Protein AF-A0A2H0TR56-F1 (afdb_monomer_lite)

pLDDT: mean 72.79, std 14.89, range [31.25, 90.44]

Organism: NCBI:txid1974652

Sequence (234 aa):
MKNCLVNKQILNIFLLITLAAFLILPKISLSEEFKEITPEDVEKYLTLSEQDAKNLLQTLIQVFTTEWINLEASGYSTAEENAVPAILREVVRIDILNHLLIDAPVEITGKIIKSAIEIARLILAQDISSVLEKFEKESVQRAVEYGMNFLFQNEIRVAPGAIKFRYTSYQEAEKEAIFQYLIIYKLLDAKSGKVEIRFYSPNPIEPPESKQSIGGVKGIYHELQHDLPPFIVQ

Secondary structure (DSSP, 8-state):
-------HHHHHHHHHHHHHHHHHS----TT-------HHHHHHHHBPPHHHHHHHHHHHHHHHHHHHHHHHHHS---HHHHHHHHHHHHHHHH-SSS-B-TT--HHHHHHHHHHHHHHHHHHH-S--HHHHHHHHHS-HHHHHHH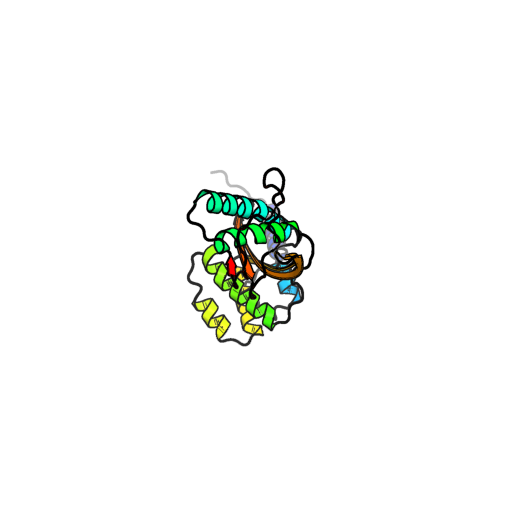HHHHHHHTTEEEEEEEEEEEEEBTTS-EEEEEEEEEEEEEE-SSS-EEEEEEEEE-S-BPPBP--PPGGGSS-------SPBPPEEE-

Foldseek 3Di:
DDDPPDDVVVVVVVVVVVVVVVVPPPPPPVDPPDDQCDLVNLCVQFADDLVRVLVVLVVLLVVLVVQLVCQVVVVPHDLLSNQVSLVSSVLSVVDSDDDFPSPDDLQVLLVLLLVLLVVVCVVVVDDCVVLNVVLVVDDSSVSNVSSSVVCNVQQKHKTKDKGWDWAQALVRDIDIFIKIKMWIWHDPDPPDIDIDMKIWRQAWARGHHADDDVPNSNTRHGPDHDTNGIDMDD

Radius of gyration: 25.11 Å; chains: 1; bounding box: 55×50×89 Å

Structure (mmCIF, N/CA/C/O backbone):
data_AF-A0A2H0TR56-F1
#
_entry.id   AF-A0A2H0TR56-F1
#
loop_
_atom_site.group_PDB
_atom_site.id
_atom_site.type_symbol
_atom_site.label_atom_id
_atom_site.label_alt_id
_atom_site.label_comp_id
_atom_site.label_asym_id
_atom_site.label_entity_id
_atom_site.label_seq_id
_atom_site.pdbx_PDB_ins_code
_atom_site.Cartn_x
_atom_site.Cartn_y
_atom_site.Cartn_z
_atom_site.occupancy
_atom_site.B_iso_or_equiv
_atom_site.auth_seq_id
_atom_site.auth_comp_id
_atom_site.auth_asym_id
_atom_site.auth_atom_id
_atom_site.pdbx_PDB_model_num
ATOM 1 N N . MET A 1 1 ? -11.679 28.913 63.255 1.00 41.75 1 MET A N 1
ATOM 2 C CA . MET A 1 1 ? -12.361 28.104 62.219 1.00 41.75 1 MET A CA 1
ATOM 3 C C . MET A 1 1 ? -13.608 28.859 61.777 1.00 41.75 1 MET A C 1
ATOM 5 O O . MET A 1 1 ? -14.499 29.046 62.593 1.00 41.75 1 MET A O 1
ATOM 9 N N . LYS A 1 2 ? -13.625 29.417 60.558 1.00 42.09 2 LYS A N 1
ATOM 10 C CA . LYS A 1 2 ? -14.778 30.165 60.027 1.00 42.09 2 LYS A CA 1
ATOM 11 C C . LYS A 1 2 ? -15.765 29.171 59.415 1.00 42.09 2 LYS A C 1
ATOM 13 O O . LYS A 1 2 ? -15.444 28.531 58.420 1.00 42.09 2 LYS A O 1
ATOM 18 N N . ASN A 1 3 ? -16.938 29.047 60.027 1.00 49.91 3 ASN A N 1
ATOM 19 C CA . ASN A 1 3 ? -18.032 28.224 59.525 1.00 49.91 3 ASN A CA 1
ATOM 20 C C . ASN A 1 3 ? -18.586 28.861 58.247 1.00 49.91 3 ASN A C 1
ATOM 22 O O . ASN A 1 3 ? -19.150 29.955 58.285 1.00 49.91 3 ASN A O 1
ATOM 26 N N . CYS A 1 4 ? -18.393 28.192 57.113 1.00 51.28 4 CYS A N 1
ATOM 27 C CA . CYS A 1 4 ? -18.983 28.602 55.850 1.00 51.28 4 CYS A CA 1
ATOM 28 C C . CYS A 1 4 ? -20.474 28.236 55.885 1.00 51.28 4 CYS A C 1
ATOM 30 O O . CYS A 1 4 ? -20.842 27.069 55.756 1.00 51.28 4 CYS A O 1
ATOM 32 N N . LEU A 1 5 ? -21.331 29.230 56.132 1.00 55.78 5 LEU A N 1
ATOM 33 C CA . LEU A 1 5 ? -22.779 29.123 55.961 1.00 55.78 5 LEU A CA 1
ATOM 34 C C . LEU A 1 5 ? -23.067 29.036 54.459 1.00 55.78 5 LEU A C 1
ATOM 36 O O . LEU A 1 5 ? -23.317 30.040 53.796 1.00 55.78 5 LEU A O 1
ATOM 40 N N . VAL A 1 6 ? -22.976 27.824 53.912 1.00 56.19 6 VAL A N 1
ATOM 41 C CA . VAL A 1 6 ? -23.355 27.550 52.526 1.00 56.19 6 VAL A CA 1
ATOM 42 C C . VAL A 1 6 ? -24.851 27.820 52.392 1.00 56.19 6 VAL A C 1
ATOM 44 O O . VAL A 1 6 ? -25.684 27.157 53.013 1.00 56.19 6 VAL A O 1
ATOM 47 N N . ASN A 1 7 ? -25.192 28.838 51.604 1.00 68.88 7 ASN A N 1
ATOM 48 C CA . ASN A 1 7 ? -26.570 29.205 51.318 1.00 68.88 7 ASN A CA 1
ATOM 49 C C . ASN A 1 7 ? -27.265 28.020 50.623 1.00 68.88 7 ASN A C 1
ATOM 51 O O . ASN A 1 7 ? -26.881 27.633 49.517 1.00 68.88 7 ASN A O 1
ATOM 55 N N . LYS A 1 8 ? -28.283 27.438 51.273 1.00 66.12 8 LYS A N 1
ATOM 56 C CA . LYS A 1 8 ? -29.014 26.251 50.788 1.00 66.12 8 LYS A CA 1
ATOM 57 C C . LYS A 1 8 ? -29.559 26.429 49.366 1.00 66.12 8 LYS A C 1
ATOM 59 O O . LYS A 1 8 ? -29.655 25.456 48.628 1.00 66.12 8 LYS A O 1
ATOM 64 N N . GLN A 1 9 ? -29.863 27.664 48.961 1.00 69.31 9 GLN A N 1
ATOM 65 C CA . GLN A 1 9 ? -30.307 27.964 47.598 1.00 69.31 9 GLN A CA 1
ATOM 66 C C . GLN A 1 9 ? -29.196 27.758 46.561 1.00 69.31 9 GLN A C 1
ATOM 68 O O . GLN A 1 9 ? -29.456 27.196 45.503 1.00 69.31 9 GLN A O 1
ATOM 73 N N . ILE A 1 10 ? -27.953 28.135 46.877 1.00 71.69 10 ILE A N 1
ATOM 74 C CA . ILE A 1 10 ? -26.802 27.955 45.979 1.00 71.69 10 ILE A CA 1
ATOM 75 C C . ILE A 1 10 ? -26.469 26.469 45.842 1.00 71.69 10 ILE A C 1
ATOM 77 O O . ILE A 1 10 ? -26.221 25.998 44.735 1.00 71.69 10 ILE A O 1
ATOM 81 N N . LEU A 1 11 ? -26.533 25.717 46.947 1.00 73.12 11 LEU A N 1
ATOM 82 C CA . LEU A 1 11 ? -26.335 24.268 46.920 1.00 73.12 11 LEU A CA 1
ATOM 83 C C . LEU A 1 11 ? -27.385 23.582 46.034 1.00 73.12 11 LEU A C 1
ATOM 85 O O . LEU A 1 11 ? -27.023 22.753 45.207 1.00 73.12 11 LEU A O 1
ATOM 89 N N . ASN A 1 12 ? -28.658 23.973 46.146 1.00 76.12 12 ASN A N 1
ATOM 90 C CA . ASN A 1 12 ? -29.735 23.412 45.328 1.00 76.12 12 ASN A CA 1
ATOM 91 C C . ASN A 1 12 ? -29.589 23.753 43.838 1.00 76.12 12 ASN A C 1
ATOM 93 O O . ASN A 1 12 ? -29.840 22.894 42.998 1.00 76.12 12 ASN A O 1
ATOM 97 N N . ILE A 1 13 ? -29.155 24.973 43.504 1.00 78.00 13 ILE A N 1
ATOM 98 C CA . ILE A 1 13 ? -28.885 25.367 42.112 1.00 78.00 13 ILE A CA 1
ATOM 99 C C . ILE A 1 13 ? -27.722 24.548 41.547 1.00 78.00 13 ILE A C 1
ATOM 101 O O . ILE A 1 13 ? -27.825 24.021 40.443 1.00 78.00 13 ILE A O 1
ATOM 105 N N . PHE A 1 14 ? -26.643 24.382 42.314 1.00 76.19 14 PHE A N 1
ATOM 106 C CA . PHE A 1 14 ? -25.496 23.584 41.885 1.00 76.19 14 PHE A CA 1
ATOM 107 C C . PHE A 1 14 ? -25.878 22.113 41.663 1.00 76.19 14 PHE A C 1
ATOM 109 O O . PHE A 1 14 ? -25.457 21.510 40.680 1.00 76.19 14 PHE A O 1
ATOM 116 N N . LEU A 1 15 ? -26.732 21.560 42.530 1.00 77.88 15 LEU A N 1
ATOM 117 C CA . LEU A 1 15 ? -27.229 20.187 42.430 1.00 77.88 15 LEU A CA 1
ATOM 118 C C . LEU A 1 15 ? -28.179 19.997 41.236 1.00 77.88 15 LEU A C 1
ATOM 120 O O . LEU A 1 15 ? -28.145 18.960 40.586 1.00 77.88 15 LEU A O 1
ATOM 124 N N . LEU A 1 16 ? -28.982 21.009 40.896 1.00 78.06 16 LEU A N 1
ATOM 125 C CA . LEU A 1 16 ? -29.819 21.015 39.691 1.00 78.06 16 LEU A CA 1
ATOM 126 C C . LEU A 1 16 ? -28.988 21.090 38.406 1.00 78.06 16 LEU A C 1
ATOM 128 O O . LEU A 1 16 ? -29.308 20.401 37.441 1.00 78.06 16 LEU A O 1
ATOM 132 N N . ILE A 1 17 ? -27.913 21.884 38.396 1.00 75.50 17 ILE A N 1
ATOM 133 C CA . ILE A 1 17 ? -27.002 21.990 37.247 1.00 75.50 17 ILE A CA 1
ATOM 134 C C . ILE A 1 17 ? -26.263 20.669 37.025 1.00 75.50 17 ILE A C 1
ATOM 136 O O . ILE A 1 17 ? -26.163 20.220 35.886 1.00 75.50 17 ILE A O 1
ATOM 140 N N . THR A 1 18 ? -25.790 20.009 38.086 1.00 68.75 18 THR A N 1
ATOM 141 C CA . THR A 1 18 ? -25.147 18.694 37.954 1.00 68.75 18 THR A CA 1
ATOM 142 C C . THR A 1 18 ? -26.138 17.606 37.550 1.00 68.75 18 THR A C 1
ATOM 144 O O . THR A 1 18 ? -25.786 16.772 36.720 1.00 68.75 18 THR A O 1
ATOM 147 N N . LEU A 1 19 ? -27.385 17.637 38.036 1.00 72.69 19 LEU A N 1
ATOM 148 C CA . LEU A 1 19 ? -28.428 16.700 37.600 1.00 72.69 19 LEU A CA 1
ATOM 149 C C . LEU A 1 19 ? -28.805 16.906 36.125 1.00 72.69 19 LEU A C 1
ATOM 151 O O . LEU A 1 19 ? -28.941 15.938 35.383 1.00 72.69 19 LEU A O 1
ATOM 155 N N . ALA A 1 20 ? -28.935 18.160 35.686 1.00 68.38 20 ALA A N 1
ATOM 156 C CA . ALA A 1 20 ? -29.204 18.493 34.291 1.00 68.38 20 ALA A CA 1
ATOM 157 C C . ALA A 1 20 ? -28.025 18.100 33.388 1.00 68.38 20 ALA A C 1
ATOM 159 O O . ALA A 1 20 ? -28.237 17.485 32.349 1.00 68.38 20 ALA A O 1
ATOM 160 N N . ALA A 1 21 ? -26.783 18.354 33.810 1.00 57.97 21 ALA A N 1
ATOM 161 C CA . ALA A 1 21 ? -25.592 17.905 33.091 1.00 57.97 21 ALA A CA 1
ATOM 162 C C . ALA A 1 21 ? -25.514 16.369 33.001 1.00 57.97 21 ALA A C 1
ATOM 164 O O . ALA A 1 21 ? -25.143 15.842 31.958 1.00 57.97 21 ALA A O 1
ATOM 165 N N . PHE A 1 22 ? -25.932 15.644 34.045 1.00 58.19 22 PHE A N 1
ATOM 166 C CA . PHE A 1 22 ? -25.990 14.177 34.052 1.00 58.19 22 PHE A CA 1
ATOM 167 C C . PHE A 1 22 ? -27.106 13.606 33.158 1.00 58.19 22 PHE A C 1
ATOM 169 O O . PHE A 1 22 ? -26.996 12.479 32.685 1.00 58.19 22 PHE A O 1
ATOM 176 N N . LEU A 1 23 ? -28.172 14.374 32.912 1.00 54.12 23 LEU A N 1
ATOM 177 C CA . LEU A 1 23 ? -29.271 13.995 32.015 1.00 54.12 23 LEU A CA 1
ATOM 178 C C . LEU A 1 23 ? -29.010 14.365 30.545 1.00 54.12 23 LEU A C 1
ATOM 180 O O . LEU A 1 23 ? -29.605 13.753 29.661 1.00 54.12 23 LEU A O 1
ATOM 184 N N . ILE A 1 24 ? -28.143 15.352 30.284 1.00 51.47 24 ILE A N 1
ATOM 185 C CA . ILE A 1 24 ? -27.758 15.788 28.928 1.00 51.47 24 ILE A CA 1
ATOM 186 C C . ILE A 1 24 ? -26.492 15.063 28.445 1.00 51.47 24 ILE A C 1
ATOM 188 O O . ILE A 1 24 ? -26.282 14.937 27.240 1.00 51.47 24 ILE A O 1
ATOM 192 N N . LEU A 1 25 ? -25.662 14.541 29.355 1.00 41.94 25 LEU A N 1
ATOM 193 C CA . LEU A 1 25 ? -24.611 13.602 28.981 1.00 41.94 25 LEU A CA 1
ATOM 194 C C . LEU A 1 25 ? -25.280 12.330 28.443 1.00 41.94 25 LEU A C 1
ATOM 196 O O . LEU A 1 25 ? -26.005 11.670 29.195 1.00 41.94 25 LEU A O 1
ATOM 200 N N . PRO A 1 26 ? -25.073 11.966 27.163 1.00 40.66 26 PRO A N 1
ATOM 201 C CA . PRO A 1 26 ? -25.552 10.690 26.671 1.00 40.66 26 PRO A CA 1
ATOM 202 C C . PRO A 1 26 ? -24.961 9.623 27.583 1.00 40.66 26 PRO A C 1
ATOM 204 O O . PRO A 1 26 ? -23.757 9.604 27.844 1.00 40.66 26 PRO A O 1
ATOM 207 N N . LYS A 1 27 ? -25.826 8.761 28.117 1.00 39.66 27 LYS A N 1
ATOM 208 C CA . LYS A 1 27 ? -25.403 7.531 28.770 1.00 39.66 27 LYS A CA 1
ATOM 209 C C . LYS A 1 27 ? -24.553 6.771 27.756 1.00 39.66 27 LYS A C 1
ATOM 211 O O . LYS A 1 27 ? -25.096 6.045 26.932 1.00 39.66 27 LYS A O 1
ATOM 216 N N . ILE A 1 28 ? -23.232 6.906 27.829 1.00 35.06 28 ILE A N 1
ATOM 217 C CA . ILE A 1 28 ? -22.304 5.947 27.234 1.00 35.06 28 ILE A CA 1
ATOM 218 C C . ILE A 1 28 ? -22.354 4.723 28.153 1.00 35.06 28 ILE A C 1
ATOM 220 O O . ILE A 1 28 ? -21.452 4.434 28.934 1.00 35.06 28 ILE A O 1
ATOM 224 N N . SER A 1 29 ? -23.510 4.065 28.145 1.00 31.34 29 SER A N 1
ATOM 225 C CA . SER A 1 29 ? -23.653 2.709 28.626 1.00 31.34 29 SER A CA 1
ATOM 226 C C . SER A 1 29 ? -22.989 1.846 27.564 1.00 31.34 29 SER A C 1
ATOM 228 O O . SER A 1 29 ? -23.593 1.551 26.537 1.00 31.34 29 SER A O 1
ATOM 230 N N . LEU A 1 30 ? -21.729 1.482 27.796 1.00 34.78 30 LEU A N 1
ATOM 231 C CA . LEU A 1 30 ? -20.983 0.457 27.057 1.00 34.78 30 LEU A CA 1
ATOM 232 C C . LEU A 1 30 ? -21.584 -0.937 27.329 1.00 34.78 30 LEU A C 1
ATOM 234 O O . LEU A 1 30 ? -20.938 -1.817 27.888 1.00 34.78 30 LEU A O 1
ATOM 238 N N . SER A 1 31 ? -22.867 -1.109 27.016 1.00 31.83 31 SER A N 1
ATOM 239 C CA . SER A 1 31 ? -23.572 -2.394 27.052 1.00 31.83 31 SER A CA 1
ATOM 240 C C . SER A 1 31 ? -24.824 -2.409 26.168 1.00 31.83 31 SER A C 1
ATOM 242 O O . SER A 1 31 ? -25.737 -3.191 26.417 1.00 31.83 31 SER A O 1
ATOM 244 N N . GLU A 1 32 ? -24.889 -1.579 25.119 1.00 31.25 32 GLU A N 1
ATOM 245 C CA . GLU A 1 32 ? -25.757 -1.950 23.999 1.00 31.25 32 GLU A CA 1
ATOM 246 C C . GLU A 1 32 ? -25.168 -3.230 23.396 1.00 31.25 32 GLU A C 1
ATOM 248 O O . GLU A 1 32 ? -24.110 -3.205 22.768 1.00 31.25 32 GLU A O 1
ATOM 253 N N . GLU A 1 33 ? -25.832 -4.362 23.657 1.00 34.28 33 GLU A N 1
ATOM 254 C CA . GLU A 1 33 ? -25.807 -5.513 22.758 1.00 34.28 33 GLU A CA 1
ATOM 255 C C . GLU A 1 33 ? -25.846 -4.966 21.338 1.00 34.28 33 GLU A C 1
ATOM 257 O O . GLU A 1 33 ? -26.768 -4.226 20.989 1.00 34.28 33 GLU A O 1
ATOM 262 N N . PHE A 1 34 ? -24.778 -5.248 20.590 1.00 37.41 34 PHE A N 1
ATOM 263 C CA . PHE A 1 34 ? -24.535 -4.721 19.259 1.00 37.41 34 PHE A CA 1
ATOM 264 C C . PHE A 1 34 ? -25.807 -4.863 18.423 1.00 37.41 34 PHE A C 1
ATOM 266 O O . PHE A 1 34 ? -26.161 -5.959 17.989 1.00 37.41 34 PHE A O 1
ATOM 273 N N . LYS A 1 35 ? -26.508 -3.742 18.221 1.00 36.59 35 LYS A N 1
ATOM 274 C CA . LYS A 1 35 ? -27.430 -3.607 17.097 1.00 36.59 35 LYS A CA 1
ATOM 275 C C . LYS A 1 35 ? -26.615 -3.934 15.855 1.00 36.59 35 LYS A C 1
ATOM 277 O O . LYS A 1 35 ? -25.470 -3.491 15.771 1.00 36.59 35 LYS A O 1
ATOM 282 N N . GLU A 1 36 ? -27.190 -4.742 14.966 1.00 42.97 36 GLU A N 1
ATOM 283 C CA . GLU A 1 36 ? -26.614 -5.092 13.665 1.00 42.97 36 GLU A CA 1
ATOM 284 C C . GLU A 1 36 ? -25.914 -3.862 13.082 1.00 42.97 36 GLU A C 1
ATOM 286 O O . GLU A 1 36 ? -26.563 -2.859 12.783 1.00 42.97 36 GLU A O 1
ATOM 291 N N . ILE A 1 37 ? -24.579 -3.907 13.028 1.00 44.97 37 ILE A N 1
ATOM 292 C CA . ILE A 1 37 ? -23.773 -2.817 12.486 1.00 44.97 37 ILE A CA 1
ATOM 293 C C . ILE A 1 37 ? -24.107 -2.779 11.004 1.00 44.97 37 ILE A C 1
ATOM 295 O O . ILE A 1 37 ? -23.800 -3.720 10.268 1.00 44.97 37 ILE A O 1
ATOM 299 N N . THR A 1 38 ? -24.785 -1.722 10.577 1.00 50.84 38 THR A N 1
ATOM 300 C CA . THR A 1 38 ? -25.158 -1.584 9.174 1.00 50.84 38 THR A CA 1
ATOM 301 C C . THR A 1 38 ? -23.916 -1.247 8.340 1.00 50.84 38 THR A C 1
ATOM 303 O O . THR A 1 38 ? -22.969 -0.639 8.854 1.00 50.84 38 THR A O 1
ATOM 306 N N . PRO A 1 39 ? -23.873 -1.613 7.048 1.00 48.97 39 PRO A N 1
ATOM 307 C CA . PRO A 1 39 ? -22.834 -1.137 6.134 1.00 48.97 39 PRO A CA 1
ATOM 308 C C . PRO A 1 39 ? -22.693 0.398 6.117 1.00 48.97 39 PRO A C 1
ATOM 310 O O . PRO A 1 39 ? -21.592 0.902 5.911 1.00 48.97 39 PRO A O 1
ATOM 313 N N . GLU A 1 40 ? -23.761 1.150 6.409 1.00 49.56 40 GLU A N 1
ATOM 314 C CA . GLU A 1 40 ? -23.695 2.613 6.521 1.00 49.56 40 GLU A CA 1
ATOM 315 C C . GLU A 1 40 ? -22.945 3.092 7.785 1.00 49.56 40 GLU A C 1
ATOM 317 O O . GLU A 1 40 ? -22.263 4.121 7.770 1.00 49.56 40 GLU A O 1
ATOM 322 N N . ASP A 1 41 ? -23.007 2.341 8.889 1.00 47.22 41 ASP A N 1
ATOM 323 C CA . ASP A 1 41 ? -22.249 2.652 10.110 1.00 47.22 41 ASP A CA 1
ATOM 324 C C . ASP A 1 41 ? -20.745 2.376 9.928 1.00 47.22 41 ASP A C 1
ATOM 326 O O . ASP A 1 41 ? -19.895 3.112 10.436 1.00 47.22 41 ASP A O 1
ATOM 330 N N . VAL A 1 42 ? -20.401 1.354 9.141 1.00 48.59 42 VAL A N 1
ATOM 331 C CA . VAL A 1 42 ? -19.020 1.037 8.740 1.00 48.59 42 VAL A CA 1
ATOM 332 C C . VAL A 1 42 ? -18.353 2.227 8.047 1.00 48.59 42 VAL A C 1
ATOM 334 O O . VAL A 1 42 ? -17.230 2.604 8.404 1.00 48.59 42 VAL A O 1
ATOM 337 N N . GLU A 1 43 ? -19.062 2.848 7.106 1.00 51.38 43 GLU A N 1
ATOM 338 C CA . GLU A 1 43 ? -18.568 3.981 6.325 1.00 51.38 43 GLU A CA 1
ATOM 339 C C . GLU A 1 43 ? -18.240 5.184 7.223 1.00 51.38 43 GLU A C 1
ATOM 341 O O . GLU A 1 43 ? -17.199 5.830 7.075 1.00 51.38 43 GLU A O 1
ATOM 346 N N . LYS A 1 44 ? -19.096 5.450 8.211 1.00 51.16 44 LYS A N 1
ATOM 347 C CA . LYS A 1 44 ? -19.015 6.637 9.065 1.00 51.16 44 LYS A CA 1
ATOM 348 C C . LYS A 1 44 ? -17.906 6.579 10.117 1.00 51.16 44 LYS A C 1
ATOM 350 O O . LYS A 1 44 ? -17.371 7.626 10.487 1.00 51.16 44 LYS A O 1
ATOM 355 N N . TYR A 1 45 ? -17.589 5.393 10.641 1.00 46.59 45 TYR A N 1
ATOM 356 C CA . TYR A 1 45 ? -16.711 5.262 11.812 1.00 46.59 45 TYR A CA 1
ATOM 357 C C . TYR A 1 45 ? -15.287 4.799 11.496 1.00 46.59 45 TYR A C 1
ATOM 359 O O . TYR A 1 45 ? -14.385 5.071 12.293 1.00 46.59 45 TYR A O 1
ATOM 367 N N . LEU A 1 46 ? -15.061 4.130 10.360 1.00 57.22 46 LEU A N 1
ATOM 368 C CA . LEU A 1 46 ? -13.774 3.489 10.064 1.00 57.22 46 LEU A CA 1
ATOM 369 C C . LEU A 1 46 ? -13.099 3.979 8.784 1.00 57.22 46 LEU A C 1
ATOM 371 O O . LEU A 1 46 ? -11.896 3.769 8.638 1.00 57.22 46 LEU A O 1
ATOM 375 N N . THR A 1 47 ? -13.809 4.694 7.915 1.00 65.94 47 THR A N 1
ATOM 376 C CA . THR A 1 47 ? -13.232 5.218 6.674 1.00 65.94 47 THR A CA 1
ATOM 377 C C . THR A 1 47 ? -12.349 6.424 6.972 1.00 65.94 47 THR A C 1
ATOM 379 O O . THR A 1 47 ? -12.801 7.451 7.488 1.00 65.94 47 THR A O 1
ATOM 382 N N . LEU A 1 48 ? -11.058 6.316 6.656 1.00 70.00 48 LEU A N 1
ATOM 383 C CA . LEU A 1 48 ? -10.214 7.503 6.547 1.00 70.00 48 LEU A CA 1
ATOM 384 C C . LEU A 1 48 ? -10.777 8.380 5.417 1.00 70.00 48 LEU A C 1
ATOM 386 O O . LEU A 1 48 ? -11.098 7.858 4.352 1.00 70.00 48 LEU A O 1
ATOM 390 N N . SER A 1 49 ? -10.909 9.693 5.639 1.00 74.06 49 SER A N 1
ATOM 391 C CA . SER A 1 49 ? -11.503 10.566 4.622 1.00 74.06 49 SER A CA 1
ATOM 392 C C . SER A 1 49 ? -10.724 10.482 3.307 1.00 74.06 49 SER A C 1
ATOM 394 O O . SER A 1 49 ? -9.501 10.318 3.312 1.00 74.06 49 SER A O 1
ATOM 396 N N . GLU A 1 50 ? -11.413 10.620 2.173 1.00 73.06 50 GLU A N 1
ATOM 397 C CA . GLU A 1 50 ? -10.766 10.554 0.858 1.00 73.06 50 GLU A CA 1
ATOM 398 C C . GLU A 1 50 ? -9.624 11.555 0.720 1.00 73.06 50 GLU A C 1
ATOM 400 O O . GLU A 1 50 ? -8.546 11.227 0.222 1.00 73.06 50 GLU A O 1
ATOM 405 N N . GLN A 1 51 ? -9.834 12.763 1.238 1.00 76.44 51 GLN A N 1
ATOM 406 C CA . GLN A 1 51 ? -8.819 13.801 1.237 1.00 76.44 51 GLN A CA 1
ATOM 407 C C . GLN A 1 51 ? -7.596 13.407 2.076 1.00 76.44 51 GLN A C 1
ATOM 409 O O . GLN A 1 51 ? -6.469 13.646 1.643 1.00 76.44 51 GLN A O 1
ATOM 414 N N . ASP A 1 52 ? -7.793 12.795 3.244 1.00 80.12 52 ASP A N 1
ATOM 415 C CA . ASP A 1 52 ? -6.687 12.346 4.095 1.00 80.12 52 ASP A CA 1
ATOM 416 C C . ASP A 1 52 ? -5.935 11.172 3.459 1.00 80.12 52 ASP A C 1
ATOM 418 O O . ASP A 1 52 ? -4.704 11.180 3.434 1.00 80.12 52 ASP A O 1
ATOM 422 N N . ALA A 1 53 ? -6.651 10.203 2.881 1.00 78.88 53 ALA A N 1
ATOM 423 C CA . ALA A 1 53 ? -6.055 9.089 2.146 1.00 78.88 53 ALA A CA 1
ATOM 424 C C . ALA A 1 53 ? -5.192 9.596 0.981 1.00 78.88 53 ALA A C 1
ATOM 426 O O . ALA A 1 53 ? -4.034 9.208 0.839 1.00 78.88 53 ALA A O 1
ATOM 427 N N . LYS A 1 54 ? -5.719 10.540 0.199 1.00 79.31 54 LYS A N 1
ATOM 428 C CA . LYS A 1 54 ? -5.008 11.202 -0.898 1.00 79.31 54 LYS A CA 1
ATOM 429 C C . LYS A 1 54 ? -3.781 11.977 -0.425 1.00 79.31 54 LYS A C 1
ATOM 431 O O . LYS A 1 54 ? -2.723 11.866 -1.040 1.00 79.31 54 LYS A O 1
ATOM 436 N N . ASN A 1 55 ? -3.895 12.728 0.670 1.00 82.44 55 ASN A N 1
ATOM 437 C CA . ASN A 1 55 ? -2.763 13.445 1.256 1.00 82.44 55 ASN A CA 1
ATOM 438 C C . ASN A 1 55 ? -1.658 12.469 1.692 1.00 82.44 55 ASN A C 1
ATOM 440 O O . ASN A 1 55 ? -0.486 12.717 1.416 1.00 82.44 55 ASN A O 1
ATOM 444 N N . LEU A 1 56 ? -2.020 11.344 2.321 1.00 85.19 56 LEU A N 1
ATOM 445 C CA . LEU A 1 56 ? -1.067 10.298 2.698 1.00 85.19 56 LEU A CA 1
ATOM 446 C C . LEU A 1 56 ? -0.402 9.667 1.473 1.00 85.19 56 LEU A C 1
ATOM 448 O O . LEU A 1 56 ? 0.823 9.581 1.439 1.00 85.19 56 LEU A O 1
ATOM 452 N N . LEU A 1 57 ? -1.168 9.296 0.444 1.00 84.00 57 LEU A N 1
ATOM 453 C CA . LEU A 1 57 ? -0.605 8.755 -0.795 1.00 84.00 57 LEU A CA 1
ATOM 454 C C . LEU A 1 57 ? 0.385 9.736 -1.431 1.00 84.00 57 LEU A C 1
ATOM 456 O O . LEU A 1 57 ? 1.480 9.332 -1.804 1.00 84.00 57 LEU A O 1
ATOM 460 N N . GLN A 1 58 ? 0.082 11.036 -1.462 1.00 83.62 58 GLN A N 1
ATOM 461 C CA . GLN A 1 58 ? 1.008 12.045 -1.991 1.00 83.62 58 GLN A CA 1
ATOM 462 C C . GLN A 1 58 ? 2.363 12.064 -1.268 1.00 83.62 58 GLN A C 1
ATOM 464 O O . GLN A 1 58 ? 3.390 12.281 -1.915 1.00 83.62 58 GLN A O 1
ATOM 469 N N . THR A 1 59 ? 2.400 11.793 0.042 1.00 86.06 59 THR A N 1
ATOM 470 C CA . THR A 1 59 ? 3.677 11.694 0.776 1.00 86.06 59 THR A CA 1
ATOM 471 C C . THR A 1 59 ? 4.560 10.547 0.283 1.00 86.06 59 THR A C 1
ATOM 473 O O . THR A 1 59 ? 5.789 10.659 0.313 1.00 86.06 59 THR A O 1
ATOM 476 N N . LEU A 1 60 ? 3.963 9.481 -0.262 1.00 88.19 60 LEU A N 1
ATOM 477 C CA . LEU A 1 60 ? 4.701 8.319 -0.751 1.00 88.19 60 LEU A CA 1
ATOM 478 C C . LEU A 1 60 ? 5.523 8.613 -2.002 1.00 88.19 60 LEU A C 1
ATOM 480 O O . LEU A 1 60 ? 6.503 7.920 -2.254 1.00 88.19 60 LEU A O 1
ATOM 484 N N . ILE A 1 61 ? 5.194 9.667 -2.758 1.00 86.06 61 ILE A N 1
ATOM 485 C CA . ILE A 1 61 ? 6.005 10.087 -3.909 1.00 86.06 61 ILE A CA 1
ATOM 486 C C . ILE A 1 61 ? 7.451 10.324 -3.464 1.00 86.06 61 ILE A C 1
ATOM 488 O O . ILE A 1 61 ? 8.386 9.894 -4.143 1.00 86.06 61 ILE A O 1
ATOM 492 N N . GLN A 1 62 ? 7.642 10.989 -2.321 1.00 86.00 62 GLN A N 1
ATOM 493 C CA . GLN A 1 62 ? 8.972 11.238 -1.779 1.00 86.00 62 GLN A CA 1
ATOM 494 C C . GLN A 1 62 ? 9.603 9.953 -1.237 1.00 86.00 62 GLN A C 1
ATOM 496 O O . GLN A 1 62 ? 10.768 9.708 -1.532 1.00 86.00 62 GLN A O 1
ATOM 501 N N . VAL A 1 63 ? 8.839 9.121 -0.521 1.00 90.12 63 VAL A N 1
ATOM 502 C CA . VAL A 1 63 ? 9.316 7.832 0.017 1.00 90.12 63 VAL A CA 1
ATOM 503 C C . VAL A 1 63 ? 9.860 6.943 -1.102 1.00 90.12 63 VAL A C 1
ATOM 505 O O . VAL A 1 63 ? 11.023 6.552 -1.060 1.00 90.12 63 VAL A O 1
ATOM 508 N N . PHE A 1 64 ? 9.072 6.710 -2.153 1.00 90.38 64 PHE A N 1
ATOM 509 C CA . PHE A 1 64 ? 9.493 5.898 -3.294 1.00 90.38 64 PHE A CA 1
ATOM 510 C C . PHE A 1 64 ? 10.635 6.536 -4.086 1.00 90.38 64 PHE A C 1
ATOM 512 O O . PHE A 1 64 ? 11.489 5.827 -4.606 1.00 90.38 64 PHE A O 1
ATOM 519 N N . THR A 1 65 ? 10.696 7.870 -4.155 1.00 86.81 65 THR A N 1
ATOM 520 C CA . THR A 1 65 ? 11.843 8.556 -4.771 1.00 86.81 65 THR A CA 1
ATOM 521 C C . THR A 1 65 ? 13.126 8.295 -3.989 1.00 86.81 65 THR A C 1
ATOM 523 O O . THR A 1 65 ? 14.149 7.991 -4.594 1.00 86.81 65 THR A O 1
ATOM 526 N N . THR A 1 66 ? 13.086 8.420 -2.662 1.00 88.44 66 THR A N 1
ATOM 527 C CA . THR A 1 66 ? 14.247 8.177 -1.803 1.00 88.44 66 THR A CA 1
ATOM 528 C C . THR A 1 66 ? 14.679 6.718 -1.860 1.00 88.44 66 THR A C 1
ATOM 530 O O . THR A 1 66 ? 15.869 6.462 -2.010 1.00 88.44 66 THR A O 1
ATOM 533 N N . GLU A 1 67 ? 13.734 5.780 -1.806 1.00 89.12 67 GLU A N 1
ATOM 534 C CA . GLU A 1 67 ? 14.044 4.352 -1.880 1.00 89.12 67 GLU A CA 1
ATOM 535 C C . GLU A 1 67 ? 14.680 3.978 -3.218 1.00 89.12 67 GLU A C 1
ATOM 537 O O . GLU A 1 67 ? 15.738 3.357 -3.241 1.00 89.12 67 GLU A O 1
ATOM 542 N N . TRP A 1 68 ? 14.110 4.447 -4.331 1.00 87.25 68 TRP A N 1
ATOM 543 C CA . TRP A 1 68 ? 14.688 4.232 -5.656 1.00 87.25 68 TRP A CA 1
ATOM 544 C C . TRP A 1 68 ? 16.119 4.787 -5.761 1.00 87.25 68 TRP A C 1
ATOM 546 O O . TRP A 1 68 ? 17.014 4.085 -6.218 1.00 87.25 68 TRP A O 1
ATOM 556 N N . ILE A 1 69 ? 16.371 6.010 -5.272 1.00 85.19 69 ILE A N 1
ATOM 557 C CA . ILE A 1 69 ? 17.725 6.596 -5.257 1.00 85.19 69 ILE A CA 1
ATOM 558 C C . ILE A 1 69 ? 18.686 5.755 -4.407 1.00 85.19 69 ILE A C 1
ATOM 560 O O . ILE A 1 69 ? 19.837 5.563 -4.798 1.00 85.19 69 ILE A O 1
ATOM 564 N N . ASN A 1 70 ? 18.240 5.271 -3.247 1.00 87.06 70 ASN A N 1
ATOM 565 C CA . ASN A 1 70 ? 19.070 4.465 -2.355 1.00 87.06 70 ASN A CA 1
ATOM 566 C C . ASN A 1 70 ? 19.428 3.117 -2.985 1.00 87.06 70 ASN A C 1
ATOM 568 O O . ASN A 1 70 ? 20.588 2.707 -2.919 1.00 87.06 70 ASN A O 1
ATOM 572 N N . LEU A 1 71 ? 18.455 2.444 -3.602 1.00 87.69 71 LEU A N 1
ATOM 573 C CA . LEU A 1 71 ? 18.675 1.169 -4.274 1.00 87.69 71 LEU A CA 1
ATOM 574 C C . LEU A 1 71 ? 19.606 1.339 -5.476 1.00 87.69 71 LEU A C 1
ATOM 576 O O . LEU A 1 71 ? 20.568 0.577 -5.581 1.00 87.69 71 LEU A O 1
ATOM 580 N N . GLU A 1 72 ? 19.407 2.366 -6.301 1.00 81.69 72 GLU A N 1
ATOM 581 C CA . GLU A 1 72 ? 20.288 2.684 -7.432 1.00 81.69 72 GLU A CA 1
ATOM 582 C C . GLU A 1 72 ? 21.726 2.967 -6.955 1.00 81.69 72 GLU A C 1
ATOM 584 O O . GLU A 1 72 ? 22.699 2.442 -7.495 1.00 81.69 72 GLU A O 1
ATOM 589 N N . ALA A 1 73 ? 21.875 3.747 -5.878 1.00 83.31 73 ALA A N 1
ATOM 590 C CA . ALA A 1 73 ? 23.178 4.086 -5.308 1.00 83.31 73 ALA A CA 1
ATOM 591 C C . ALA A 1 73 ? 23.865 2.907 -4.595 1.00 83.31 73 ALA A C 1
ATOM 593 O O . ALA A 1 73 ? 25.084 2.934 -4.411 1.00 83.31 73 ALA A O 1
ATOM 594 N N . SER A 1 74 ? 23.111 1.885 -4.175 1.00 82.62 74 SER A N 1
ATOM 595 C CA . SER A 1 74 ? 23.653 0.742 -3.432 1.00 82.62 74 SER A CA 1
ATOM 596 C C . SER A 1 74 ? 24.534 -0.171 -4.289 1.00 82.62 74 SER A C 1
ATOM 598 O O . SER A 1 74 ? 25.431 -0.816 -3.753 1.00 82.62 74 SER A O 1
ATOM 600 N N . GLY A 1 75 ? 24.286 -0.240 -5.602 1.00 74.12 75 GLY A N 1
ATOM 601 C CA . GLY A 1 75 ? 24.999 -1.121 -6.533 1.00 74.12 75 GLY A CA 1
ATOM 602 C C . GLY A 1 75 ? 24.756 -2.628 -6.343 1.00 74.12 75 GLY A C 1
ATOM 603 O O . GLY A 1 75 ? 25.358 -3.420 -7.064 1.00 74.12 75 GLY A O 1
ATOM 604 N N . TYR A 1 76 ? 23.899 -3.033 -5.396 1.00 80.19 76 TYR A N 1
ATOM 605 C CA . TYR A 1 76 ? 23.562 -4.440 -5.116 1.00 80.19 76 TYR A CA 1
ATOM 606 C C . TYR A 1 76 ? 22.089 -4.780 -5.376 1.00 80.19 76 TYR A C 1
ATOM 608 O O . TYR A 1 76 ? 21.700 -5.936 -5.226 1.00 80.19 76 TYR A O 1
ATOM 616 N N . SER A 1 77 ? 21.277 -3.788 -5.736 1.00 85.12 77 SER A N 1
ATOM 617 C CA . SER A 1 77 ? 19.859 -3.959 -6.034 1.00 85.12 77 SER A CA 1
ATOM 618 C C . SER A 1 77 ? 19.653 -4.653 -7.379 1.00 85.12 77 SER A C 1
ATOM 620 O O . SER A 1 77 ? 20.356 -4.409 -8.364 1.00 85.12 77 SER A O 1
ATOM 622 N N . THR A 1 78 ? 18.667 -5.537 -7.430 1.00 87.38 78 THR A N 1
ATOM 623 C CA . THR A 1 78 ? 18.223 -6.164 -8.675 1.00 87.38 78 THR A CA 1
ATOM 624 C C . THR A 1 78 ? 17.383 -5.194 -9.510 1.00 87.38 78 THR A C 1
ATOM 626 O O . THR A 1 78 ? 16.817 -4.221 -9.009 1.00 87.38 78 THR A O 1
ATOM 629 N N . ALA A 1 79 ? 17.249 -5.480 -10.808 1.00 85.06 79 ALA A N 1
ATOM 630 C CA . ALA A 1 79 ? 16.366 -4.709 -11.684 1.00 85.06 79 ALA A CA 1
ATOM 631 C C . ALA A 1 79 ? 14.901 -4.731 -11.203 1.00 85.06 79 ALA A C 1
ATOM 633 O O . ALA A 1 79 ? 14.193 -3.739 -11.358 1.00 85.06 79 ALA A O 1
ATOM 634 N N . GLU A 1 80 ? 14.460 -5.838 -10.596 1.00 87.56 80 GLU A N 1
ATOM 635 C CA . GLU A 1 80 ? 13.120 -5.974 -10.014 1.00 87.56 80 GLU A CA 1
ATOM 636 C C . GLU A 1 80 ? 12.956 -5.081 -8.778 1.00 87.56 80 GLU A C 1
ATOM 638 O O . GLU A 1 80 ? 11.997 -4.311 -8.704 1.00 87.56 80 GLU A O 1
ATOM 643 N N . GLU A 1 81 ? 13.919 -5.113 -7.851 1.00 87.69 81 GLU A N 1
ATOM 644 C CA . GLU A 1 81 ? 13.911 -4.270 -6.647 1.00 87.69 81 GLU A CA 1
ATOM 645 C C . GLU A 1 81 ? 13.918 -2.776 -6.989 1.00 87.69 81 GLU A C 1
ATOM 647 O O . GLU A 1 81 ? 13.208 -2.011 -6.343 1.00 87.69 81 GLU A O 1
ATOM 652 N N . ASN A 1 82 ? 14.644 -2.356 -8.032 1.00 86.69 82 ASN A N 1
ATOM 653 C CA . ASN A 1 82 ? 14.631 -0.965 -8.503 1.00 86.69 82 ASN A CA 1
ATOM 654 C C . ASN A 1 82 ? 13.328 -0.582 -9.220 1.00 86.69 82 ASN A C 1
ATOM 656 O O . ASN A 1 82 ? 12.858 0.553 -9.095 1.00 86.69 82 ASN A O 1
ATOM 660 N N . ALA A 1 83 ? 12.733 -1.508 -9.978 1.00 87.75 83 ALA A N 1
ATOM 661 C CA . ALA A 1 83 ? 11.524 -1.239 -10.750 1.00 87.75 83 ALA A CA 1
ATOM 662 C C . ALA A 1 83 ? 10.307 -0.985 -9.852 1.00 87.75 83 ALA A C 1
ATOM 664 O O . ALA A 1 83 ? 9.502 -0.106 -10.159 1.00 87.75 83 ALA A O 1
ATOM 665 N N . VAL A 1 84 ? 10.186 -1.697 -8.728 1.00 90.31 84 VAL A N 1
ATOM 666 C CA . VAL A 1 84 ? 9.047 -1.574 -7.802 1.00 90.31 84 VAL A CA 1
ATOM 667 C C . VAL A 1 84 ? 8.816 -0.127 -7.318 1.00 90.31 84 VAL A C 1
ATOM 669 O O . VAL A 1 84 ? 7.741 0.415 -7.597 1.00 90.31 84 VAL A O 1
ATOM 672 N N . PRO A 1 85 ? 9.767 0.555 -6.644 1.00 90.31 85 PRO A N 1
ATOM 673 C CA . PRO A 1 85 ? 9.563 1.930 -6.193 1.00 90.31 85 PRO A CA 1
ATOM 674 C C . PRO A 1 85 ? 9.462 2.915 -7.363 1.00 90.31 85 PRO A C 1
ATOM 676 O O . PRO A 1 85 ? 8.701 3.879 -7.277 1.00 90.31 85 PRO A O 1
ATOM 679 N N . ALA A 1 86 ? 10.156 2.675 -8.481 1.00 87.69 86 ALA A N 1
ATOM 680 C CA . ALA A 1 86 ? 10.066 3.534 -9.662 1.00 87.69 86 ALA A CA 1
ATOM 681 C C . ALA A 1 86 ? 8.653 3.526 -10.277 1.00 87.69 86 ALA A C 1
ATOM 683 O O . ALA A 1 86 ? 8.110 4.590 -10.589 1.00 87.69 86 ALA A O 1
ATOM 684 N N . ILE A 1 87 ? 8.042 2.341 -10.395 1.00 88.50 87 ILE A N 1
ATOM 68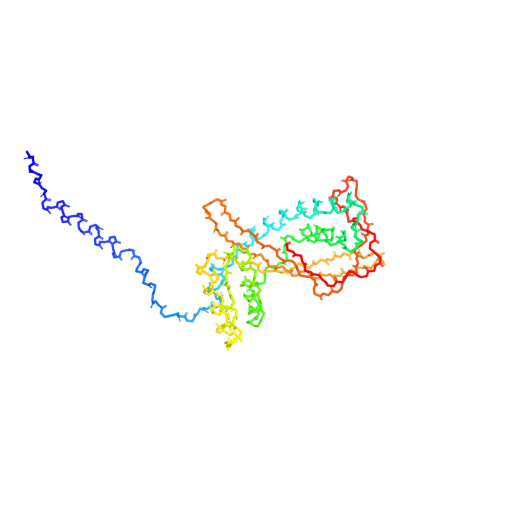5 C CA . ILE A 1 87 ? 6.674 2.155 -10.889 1.00 88.50 87 ILE A CA 1
ATOM 686 C C . ILE A 1 87 ? 5.673 2.722 -9.881 1.00 88.50 87 ILE A C 1
ATOM 688 O O . ILE A 1 87 ? 4.851 3.556 -10.257 1.00 88.50 87 ILE A O 1
ATOM 692 N N . LEU A 1 88 ? 5.762 2.351 -8.596 1.00 88.50 88 LEU A N 1
ATOM 693 C CA . LEU A 1 88 ? 4.829 2.832 -7.566 1.00 88.50 88 LEU A CA 1
ATOM 694 C C . LEU A 1 88 ? 4.854 4.360 -7.410 1.00 88.50 88 LEU A C 1
ATOM 696 O O . LEU A 1 88 ? 3.812 4.979 -7.183 1.00 88.50 88 LEU A O 1
ATOM 700 N N . ARG A 1 89 ? 6.015 4.996 -7.602 1.00 87.00 89 ARG A N 1
ATOM 701 C CA . ARG A 1 89 ? 6.123 6.458 -7.640 1.00 87.00 89 ARG A CA 1
ATOM 702 C C . ARG A 1 89 ? 5.262 7.068 -8.746 1.00 87.00 89 ARG A C 1
ATOM 704 O O . ARG A 1 89 ? 4.608 8.078 -8.496 1.00 87.00 89 ARG A O 1
ATOM 711 N N . GLU A 1 90 ? 5.260 6.496 -9.949 1.00 82.19 90 GLU A N 1
ATOM 712 C CA . GLU A 1 90 ? 4.413 6.993 -11.041 1.00 82.19 90 GLU A CA 1
ATOM 713 C C . GLU A 1 90 ? 2.945 6.637 -10.854 1.00 82.19 90 GLU A C 1
ATOM 715 O O . GLU A 1 90 ? 2.085 7.471 -11.113 1.00 82.19 90 GLU A O 1
ATOM 720 N N . VAL A 1 91 ? 2.647 5.453 -10.326 1.00 81.25 91 VAL A N 1
ATOM 721 C CA . VAL A 1 91 ? 1.286 5.033 -9.961 1.00 81.25 91 VAL A CA 1
ATOM 722 C C . VAL A 1 91 ? 0.629 6.078 -9.054 1.00 81.25 91 VAL A C 1
ATOM 724 O O . VAL A 1 91 ? -0.451 6.575 -9.364 1.00 81.25 91 VAL A O 1
ATOM 727 N N . VAL A 1 92 ? 1.321 6.495 -7.991 1.00 80.19 92 VAL A N 1
ATOM 728 C CA . VAL A 1 92 ? 0.833 7.523 -7.058 1.00 80.19 92 VAL A CA 1
ATOM 729 C C . VAL A 1 92 ? 0.783 8.924 -7.690 1.00 80.19 92 VAL A C 1
ATOM 731 O O . VAL A 1 92 ? -0.058 9.741 -7.317 1.00 80.19 92 VAL A O 1
ATOM 734 N N . ARG A 1 93 ? 1.661 9.235 -8.654 1.00 76.81 93 ARG A N 1
ATOM 735 C CA . ARG A 1 93 ? 1.629 10.517 -9.389 1.00 76.81 93 ARG A CA 1
ATOM 736 C C . ARG A 1 93 ? 0.457 10.611 -10.358 1.00 76.81 93 ARG A C 1
ATOM 738 O O . ARG A 1 93 ? -0.101 11.697 -10.514 1.00 76.81 93 ARG A O 1
ATOM 745 N N . ILE A 1 94 ? 0.135 9.509 -11.030 1.00 69.75 94 ILE A N 1
ATOM 746 C CA . ILE A 1 94 ? -0.949 9.435 -12.010 1.00 69.75 94 ILE A CA 1
ATOM 747 C C . ILE A 1 94 ? -2.302 9.361 -11.300 1.00 69.75 94 ILE A C 1
ATOM 749 O O . ILE A 1 94 ? -3.258 9.968 -11.787 1.00 69.75 94 ILE A O 1
ATOM 753 N N . ASP A 1 95 ? -2.389 8.684 -10.149 1.00 60.78 95 ASP A N 1
ATOM 754 C CA . ASP A 1 95 ? -3.669 8.436 -9.491 1.00 60.78 95 ASP A CA 1
ATOM 755 C C . ASP A 1 95 ? -3.895 9.212 -8.198 1.00 60.78 95 ASP A C 1
ATOM 757 O O . ASP A 1 95 ? -3.613 8.787 -7.079 1.00 60.78 95 ASP A O 1
ATOM 761 N N . ILE A 1 96 ? -4.506 10.370 -8.390 1.00 52.31 96 ILE A N 1
ATOM 762 C CA . ILE A 1 96 ? -5.055 11.185 -7.319 1.00 52.31 96 ILE A CA 1
ATOM 763 C C . ILE A 1 96 ? -6.605 11.197 -7.366 1.00 52.31 96 ILE A C 1
ATOM 765 O O . ILE A 1 96 ? -7.229 11.963 -6.619 1.00 52.31 96 ILE A O 1
ATOM 769 N N . LEU A 1 97 ? -7.256 10.400 -8.232 1.00 47.94 97 LEU A N 1
ATOM 770 C CA . LEU A 1 97 ? -8.670 10.641 -8.564 1.00 47.94 97 LEU A CA 1
ATOM 771 C C . LEU A 1 97 ? -9.580 9.433 -8.852 1.00 47.94 97 LEU A C 1
ATOM 773 O O . LEU A 1 97 ? -10.768 9.685 -9.039 1.00 47.94 97 LEU A O 1
ATOM 777 N N . ASN A 1 98 ? -9.135 8.170 -8.856 1.00 48.19 98 ASN A N 1
ATOM 778 C CA . ASN A 1 98 ? -10.051 7.068 -9.197 1.00 48.19 98 ASN A CA 1
ATOM 779 C C . ASN A 1 98 ? -10.287 6.058 -8.061 1.00 48.19 98 ASN A C 1
ATOM 781 O O . ASN A 1 98 ? -9.683 4.998 -8.003 1.00 48.19 98 ASN A O 1
ATOM 785 N N . HIS A 1 99 ? -11.301 6.383 -7.254 1.00 50.78 99 HIS A N 1
ATOM 786 C CA . HIS A 1 99 ? -12.132 5.484 -6.442 1.00 50.78 99 HIS A CA 1
ATOM 787 C C . HIS A 1 99 ? -11.487 4.760 -5.244 1.00 50.78 99 HIS A C 1
ATOM 789 O O . HIS A 1 99 ? -10.848 3.713 -5.351 1.00 50.78 99 HIS A O 1
ATOM 795 N N . LEU A 1 100 ? -11.832 5.254 -4.050 1.00 54.34 100 LEU A N 1
ATOM 796 C CA . LEU A 1 100 ? -11.890 4.444 -2.835 1.00 54.34 100 LEU A CA 1
ATOM 797 C C . LEU A 1 100 ? -13.018 3.411 -2.963 1.00 54.34 100 LEU A C 1
ATOM 799 O O . LEU A 1 100 ? -14.092 3.718 -3.480 1.00 54.34 100 LEU A O 1
ATOM 803 N N . LEU A 1 101 ? -12.770 2.183 -2.507 1.00 54.09 101 LEU A N 1
ATOM 804 C CA . LEU A 1 101 ? -13.694 1.047 -2.631 1.00 54.09 101 LEU A CA 1
ATOM 805 C C . LEU A 1 101 ? -14.847 1.138 -1.615 1.00 54.09 101 LEU A C 1
ATOM 807 O O . LEU A 1 101 ? -14.954 0.292 -0.730 1.00 54.09 101 LEU A O 1
ATOM 811 N N . ILE A 1 102 ? -15.684 2.170 -1.714 1.00 47.22 102 ILE A N 1
ATOM 812 C CA . ILE A 1 102 ? -16.747 2.427 -0.729 1.00 47.22 102 ILE A CA 1
ATOM 813 C C . ILE A 1 102 ? -17.918 1.422 -0.873 1.00 47.22 102 ILE A C 1
ATOM 815 O O . ILE A 1 102 ? -18.551 1.096 0.122 1.00 47.22 102 ILE A O 1
ATOM 819 N N . ASP A 1 103 ? -18.093 0.780 -2.039 1.00 48.28 103 ASP A N 1
ATOM 820 C CA . ASP A 1 103 ? -19.218 -0.140 -2.319 1.00 48.28 103 ASP A CA 1
ATOM 821 C C . ASP A 1 103 ? -18.786 -1.592 -2.619 1.00 48.28 103 ASP A C 1
ATOM 823 O O . ASP A 1 103 ? -19.191 -2.206 -3.613 1.00 48.28 103 ASP A O 1
ATOM 827 N N . ALA A 1 104 ? -17.905 -2.163 -1.794 1.00 52.38 104 ALA A N 1
ATOM 828 C CA . ALA A 1 104 ? -17.434 -3.535 -1.990 1.00 52.38 104 ALA A CA 1
ATOM 829 C C . ALA A 1 104 ? -18.451 -4.586 -1.472 1.00 52.38 104 ALA A C 1
ATOM 831 O O . ALA A 1 104 ? -18.949 -4.455 -0.351 1.00 52.38 104 ALA A O 1
ATOM 832 N N . PRO A 1 105 ? -18.729 -5.675 -2.227 1.00 55.81 105 PRO A N 1
ATOM 833 C CA . PRO A 1 105 ? -19.478 -6.830 -1.727 1.00 55.81 105 PRO A CA 1
ATOM 834 C C . PRO A 1 105 ? -18.923 -7.359 -0.396 1.00 55.81 105 PRO A C 1
ATOM 836 O O . PRO A 1 105 ? -17.713 -7.312 -0.163 1.00 55.81 105 PRO A O 1
ATOM 839 N N . VAL A 1 106 ? -19.788 -7.920 0.455 1.00 55.66 106 VAL A N 1
ATOM 840 C CA . VAL A 1 106 ? -19.456 -8.375 1.823 1.00 55.66 106 VAL A CA 1
ATOM 841 C C . VAL A 1 106 ? -18.237 -9.304 1.877 1.00 55.66 106 VAL A C 1
ATOM 843 O O . VAL A 1 106 ? -17.434 -9.230 2.808 1.00 55.66 106 VAL A O 1
ATOM 846 N N . GLU A 1 107 ? -18.041 -10.145 0.864 1.00 57.38 107 GLU A N 1
ATOM 847 C CA . GLU A 1 107 ? -16.902 -11.059 0.767 1.00 57.38 107 GLU A CA 1
ATOM 848 C C . GLU A 1 107 ? -15.572 -10.323 0.549 1.00 57.38 107 GLU A C 1
ATOM 850 O O . GLU A 1 107 ? -14.524 -10.763 1.029 1.00 57.38 107 GLU A O 1
ATOM 855 N N . ILE A 1 108 ? -15.598 -9.204 -0.177 1.00 61.88 108 ILE A N 1
ATOM 856 C CA . ILE A 1 108 ? -14.434 -8.341 -0.401 1.00 61.88 108 ILE A CA 1
ATOM 857 C C . ILE A 1 108 ? -14.155 -7.536 0.869 1.00 61.88 108 ILE A C 1
ATOM 859 O O . ILE A 1 108 ? -13.008 -7.480 1.316 1.00 61.88 108 ILE A O 1
ATOM 863 N N . THR A 1 109 ? -15.202 -7.019 1.511 1.00 64.50 109 THR A N 1
ATOM 864 C CA . THR A 1 109 ? -15.111 -6.335 2.806 1.00 64.50 109 THR A CA 1
ATOM 865 C C . THR A 1 109 ? -14.484 -7.236 3.869 1.00 64.50 109 THR A C 1
ATOM 867 O O . THR A 1 109 ? -13.539 -6.824 4.535 1.00 64.50 109 THR A O 1
ATOM 870 N N . GLY A 1 110 ? -14.897 -8.504 3.968 1.00 64.25 110 GLY A N 1
ATOM 871 C CA . GLY A 1 110 ? -14.283 -9.473 4.884 1.00 64.25 110 GLY A CA 1
ATOM 872 C C . GLY A 1 110 ? -12.776 -9.646 4.672 1.00 64.25 110 GLY A C 1
ATOM 873 O O . GLY A 1 110 ? -12.016 -9.695 5.638 1.00 64.25 110 GLY A O 1
ATOM 874 N N . LYS A 1 111 ? -12.312 -9.664 3.418 1.00 70.25 111 LYS A N 1
ATOM 875 C CA . LYS A 1 111 ? -10.873 -9.734 3.112 1.00 70.25 111 LYS A CA 1
ATOM 876 C C . LYS A 1 111 ? -10.138 -8.461 3.524 1.00 70.25 111 LYS A C 1
ATOM 878 O O . LYS A 1 111 ? -9.079 -8.560 4.136 1.00 70.25 111 LYS A O 1
ATOM 883 N N . ILE A 1 112 ? -10.714 -7.290 3.245 1.00 72.00 112 ILE A N 1
ATOM 884 C CA . ILE A 1 112 ? -10.146 -5.993 3.639 1.00 72.00 112 ILE A CA 1
ATOM 885 C C . ILE A 1 112 ? -10.002 -5.917 5.160 1.00 72.00 112 ILE A C 1
ATOM 887 O O . ILE A 1 112 ? -8.932 -5.569 5.654 1.00 72.00 112 ILE A O 1
ATOM 891 N N . ILE A 1 113 ? -11.046 -6.292 5.905 1.00 74.38 113 ILE A N 1
ATOM 892 C CA . ILE A 1 113 ? -11.037 -6.253 7.370 1.00 74.38 113 ILE A CA 1
ATOM 893 C C . ILE A 1 113 ? -10.044 -7.254 7.949 1.00 74.38 113 ILE A C 1
ATOM 895 O O . ILE A 1 113 ? -9.281 -6.893 8.843 1.00 74.38 113 ILE A O 1
ATOM 899 N N . LYS A 1 114 ? -9.969 -8.473 7.405 1.00 80.81 114 LYS A N 1
ATOM 900 C CA . LYS A 1 114 ? -8.940 -9.435 7.809 1.00 80.81 114 LYS A CA 1
ATOM 901 C C . LYS A 1 114 ? -7.534 -8.867 7.607 1.00 80.81 114 LYS A C 1
ATOM 903 O O . LYS A 1 114 ? -6.748 -8.855 8.552 1.00 80.81 114 LYS A O 1
ATOM 908 N N . SER A 1 115 ? -7.233 -8.337 6.421 1.00 78.19 115 SER A N 1
ATOM 909 C CA . SER A 1 115 ? -5.936 -7.708 6.148 1.00 78.19 115 SER A CA 1
ATOM 910 C C . SER A 1 115 ? -5.678 -6.499 7.048 1.00 78.19 115 SER A C 1
ATOM 912 O O . SER A 1 115 ? -4.547 -6.292 7.485 1.00 78.19 115 SER A O 1
ATOM 914 N N . ALA A 1 116 ? -6.714 -5.726 7.377 1.00 78.50 116 ALA A N 1
ATOM 915 C CA . ALA A 1 116 ? -6.590 -4.597 8.282 1.00 78.50 116 ALA A CA 1
ATOM 916 C C . ALA A 1 116 ? -6.232 -5.030 9.708 1.00 78.50 116 ALA A C 1
ATOM 918 O O . ALA A 1 116 ? -5.353 -4.434 10.327 1.00 78.50 116 ALA A O 1
ATOM 919 N N . ILE A 1 117 ? -6.854 -6.100 10.207 1.00 81.50 117 ILE A N 1
ATOM 920 C CA . ILE A 1 117 ? -6.517 -6.710 11.497 1.00 81.50 117 ILE A CA 1
ATOM 921 C C . ILE A 1 117 ? -5.084 -7.247 11.467 1.00 81.50 117 ILE A C 1
ATOM 923 O O . ILE A 1 117 ? -4.307 -6.942 12.366 1.00 81.50 117 ILE A O 1
ATOM 927 N N . GLU A 1 118 ? -4.696 -7.988 10.426 1.00 82.56 118 GLU A N 1
ATOM 928 C CA . GLU A 1 118 ? -3.333 -8.519 10.279 1.00 82.56 118 GLU A CA 1
ATOM 929 C C . GLU A 1 118 ? -2.272 -7.410 10.326 1.00 82.56 118 GLU A C 1
ATOM 931 O O . GLU A 1 118 ? -1.266 -7.540 11.027 1.00 82.56 118 GLU A O 1
ATOM 936 N N . ILE A 1 119 ? -2.510 -6.298 9.627 1.00 77.62 119 ILE A N 1
ATOM 937 C CA . ILE A 1 119 ? -1.618 -5.132 9.632 1.00 77.62 119 ILE A CA 1
ATOM 938 C C . ILE A 1 119 ? -1.684 -4.380 10.966 1.00 77.62 119 ILE A C 1
ATOM 940 O O . ILE A 1 119 ? -0.658 -3.900 11.451 1.00 77.62 119 ILE A O 1
ATOM 944 N N . ALA A 1 120 ? -2.847 -4.317 11.620 1.00 77.44 120 ALA A N 1
ATOM 945 C CA . ALA A 1 120 ? -2.986 -3.697 12.935 1.00 77.44 120 ALA A CA 1
ATOM 946 C C . ALA A 1 120 ? -2.038 -4.316 13.975 1.00 77.44 120 ALA A C 1
ATOM 948 O O . ALA A 1 120 ? -1.612 -3.611 14.891 1.00 77.44 120 ALA A O 1
ATOM 949 N N . ARG A 1 121 ? -1.607 -5.576 13.802 1.00 78.69 121 ARG A N 1
ATOM 950 C CA . ARG A 1 121 ? -0.521 -6.184 14.595 1.00 78.69 121 ARG A CA 1
ATOM 951 C C . ARG A 1 121 ? 0.748 -5.334 14.616 1.00 78.69 121 ARG A C 1
ATOM 953 O O . ARG A 1 121 ? 1.363 -5.179 15.670 1.00 78.69 121 ARG A O 1
ATOM 960 N N . LEU A 1 122 ? 1.135 -4.783 13.465 1.00 72.94 122 LEU A N 1
ATOM 961 C CA . LEU A 1 122 ? 2.346 -3.974 13.287 1.00 72.94 122 LEU A CA 1
ATOM 962 C C . LEU A 1 122 ? 2.218 -2.620 13.994 1.00 72.94 122 LEU A C 1
ATOM 964 O O . LEU A 1 122 ? 3.189 -2.069 14.518 1.00 72.94 122 LEU A O 1
ATOM 968 N N . ILE A 1 123 ? 1.001 -2.080 14.042 1.00 73.00 123 ILE A N 1
ATOM 969 C CA . ILE A 1 123 ? 0.702 -0.799 14.682 1.00 73.00 123 ILE A CA 1
ATOM 970 C C . ILE A 1 123 ? 0.559 -0.950 16.200 1.00 73.00 123 ILE A C 1
ATOM 972 O O . ILE A 1 123 ? 1.096 -0.128 16.940 1.00 73.00 123 ILE A O 1
ATOM 976 N N . LEU A 1 124 ? -0.135 -1.991 16.662 1.00 76.56 124 LEU A N 1
ATOM 977 C CA . LEU A 1 124 ? -0.444 -2.211 18.075 1.00 76.56 124 LEU A CA 1
ATOM 978 C C . LEU A 1 124 ? 0.681 -2.908 18.845 1.00 76.56 124 LEU A C 1
ATOM 980 O O . LEU A 1 124 ? 0.719 -2.779 20.065 1.00 76.56 124 LEU A O 1
ATOM 984 N N . ALA A 1 125 ? 1.571 -3.639 18.162 1.00 68.50 125 ALA A N 1
ATOM 985 C CA . ALA A 1 125 ? 2.594 -4.491 18.781 1.00 68.50 125 ALA A CA 1
ATOM 986 C C . ALA A 1 125 ? 2.020 -5.469 19.833 1.00 68.50 125 ALA A C 1
ATOM 988 O O . ALA A 1 125 ? 2.695 -5.842 20.791 1.00 68.50 125 ALA A O 1
ATOM 989 N N . GLN A 1 126 ? 0.761 -5.878 19.654 1.00 70.19 126 GLN A N 1
ATOM 990 C CA . GLN A 1 126 ? 0.038 -6.813 20.516 1.00 70.19 126 GLN A CA 1
ATOM 991 C C . GLN A 1 126 ? -0.226 -8.131 19.788 1.00 70.19 126 GLN A C 1
ATOM 993 O O . GLN A 1 126 ? -0.233 -8.190 18.555 1.00 70.19 126 GLN A O 1
ATOM 998 N N . ASP A 1 127 ? -0.454 -9.192 20.561 1.00 73.31 127 ASP A N 1
ATOM 999 C CA . ASP A 1 127 ? -0.914 -10.461 20.014 1.00 73.31 127 ASP A CA 1
ATOM 1000 C C . ASP A 1 127 ? -2.398 -10.366 19.641 1.00 73.31 127 ASP A C 1
ATOM 1002 O O . ASP A 1 127 ? -3.271 -10.234 20.497 1.00 73.31 127 ASP A O 1
ATOM 1006 N N . ILE A 1 128 ? -2.663 -10.423 18.340 1.00 78.56 128 ILE A N 1
ATOM 1007 C CA . ILE A 1 128 ? -4.004 -10.378 17.750 1.00 78.56 128 ILE A CA 1
ATOM 1008 C C . ILE A 1 128 ? -4.469 -11.759 17.265 1.00 78.56 128 ILE A C 1
ATOM 1010 O O . ILE A 1 128 ? -5.493 -11.862 16.590 1.00 78.56 128 ILE A O 1
ATOM 1014 N N . SER A 1 129 ? -3.722 -12.829 17.562 1.00 78.62 129 SER A N 1
ATOM 1015 C CA . SER A 1 129 ? -3.989 -14.172 17.025 1.00 78.62 129 SER A CA 1
ATOM 1016 C C . SER A 1 129 ? -5.374 -14.687 17.421 1.00 78.62 129 SER A C 1
ATOM 1018 O O . SER A 1 129 ? -6.060 -15.293 16.607 1.00 78.62 129 SER A O 1
ATOM 1020 N N . SER A 1 130 ? -5.832 -14.364 18.634 1.00 76.69 130 SER A N 1
ATOM 1021 C CA . SER A 1 130 ? -7.177 -14.698 19.121 1.00 76.69 130 SER A CA 1
ATOM 1022 C C . SER A 1 130 ? -8.292 -13.976 18.356 1.00 76.69 130 SER A C 1
ATOM 1024 O O . SER A 1 130 ? -9.374 -14.531 18.162 1.00 76.69 130 SER A O 1
ATOM 1026 N N . VAL A 1 131 ? -8.024 -12.752 17.891 1.00 77.19 131 VAL A N 1
ATOM 1027 C CA . VAL A 1 131 ? -8.952 -11.961 17.078 1.00 77.19 131 VAL A CA 1
ATOM 1028 C C . VAL A 1 131 ? -9.055 -12.575 15.682 1.00 77.19 131 VAL A C 1
ATOM 1030 O O . VAL A 1 131 ? -10.155 -12.805 15.186 1.00 77.19 131 VAL A O 1
ATOM 1033 N N . LEU A 1 132 ? -7.918 -12.915 15.072 1.00 79.88 132 LEU A N 1
ATOM 1034 C CA . LEU A 1 132 ? -7.887 -13.580 13.767 1.00 79.88 132 LEU A CA 1
ATOM 1035 C C . LEU A 1 132 ? -8.561 -14.955 13.806 1.00 79.88 132 LEU A C 1
ATOM 1037 O O . LEU A 1 132 ? -9.386 -15.256 12.950 1.00 79.88 132 LEU A O 1
ATOM 1041 N N . GLU A 1 133 ? -8.287 -15.759 14.829 1.00 79.88 133 GLU A N 1
ATOM 1042 C CA . GLU A 1 133 ? -8.889 -17.085 14.973 1.00 79.88 133 GLU A CA 1
ATOM 1043 C C . GLU A 1 133 ? -10.416 -17.006 15.117 1.00 79.88 133 GLU A C 1
ATOM 1045 O O . GLU A 1 133 ? -11.148 -17.817 14.546 1.00 79.88 133 GLU A O 1
ATOM 1050 N N . LYS A 1 134 ? -10.916 -16.012 15.860 1.00 76.25 134 LYS A N 1
ATOM 1051 C CA . LYS A 1 134 ? -12.356 -15.784 15.989 1.00 76.25 134 LYS A CA 1
ATOM 1052 C C . LYS A 1 134 ? -12.968 -15.263 14.689 1.00 76.25 134 LYS A C 1
ATOM 1054 O O . LYS A 1 134 ? -14.056 -15.697 14.330 1.00 76.25 134 LYS A O 1
ATOM 1059 N N . PHE A 1 135 ? -12.263 -14.398 13.963 1.00 79.62 135 PHE A N 1
ATOM 1060 C CA . PHE A 1 135 ? -12.681 -13.928 12.642 1.00 79.62 135 PHE A CA 1
ATOM 1061 C C . PHE A 1 135 ? -12.834 -15.094 11.648 1.00 79.62 135 PHE A C 1
ATOM 1063 O O . PHE A 1 135 ? -13.821 -15.166 10.926 1.00 79.62 135 PHE A O 1
ATOM 1070 N N . GLU A 1 136 ? -11.890 -16.037 11.631 1.00 79.56 136 GLU A N 1
ATOM 1071 C CA . GLU A 1 136 ? -11.875 -17.157 10.677 1.00 79.56 136 GLU A CA 1
ATOM 1072 C C . GLU A 1 136 ? -12.937 -18.234 10.936 1.00 79.56 136 GLU A C 1
ATOM 1074 O O . GLU A 1 136 ? -13.300 -18.970 10.018 1.00 79.56 136 GLU A O 1
ATOM 1079 N N . LYS A 1 137 ? -13.429 -18.348 12.174 1.00 83.06 137 LYS A N 1
ATOM 1080 C CA . LYS A 1 137 ? -14.408 -19.372 12.580 1.00 83.06 137 LYS A CA 1
ATOM 1081 C C . LYS A 1 137 ? -15.864 -18.955 12.379 1.00 83.06 137 LYS A C 1
ATOM 1083 O O . LYS A 1 137 ? -16.752 -19.804 12.452 1.00 83.06 137 LYS A O 1
ATOM 1088 N N . GLU A 1 138 ? -16.116 -17.670 12.170 1.00 79.31 138 GLU A N 1
ATOM 1089 C CA . GLU A 1 138 ? -17.462 -17.114 12.068 1.00 79.31 138 GLU A CA 1
ATOM 1090 C C . GLU A 1 138 ? -17.954 -17.061 10.615 1.00 79.31 138 GLU A C 1
ATOM 1092 O O . GLU A 1 138 ? -17.188 -17.111 9.653 1.00 79.31 138 GLU A O 1
ATOM 1097 N N . SER A 1 139 ? -19.271 -16.923 10.437 1.00 77.88 139 SER A N 1
ATOM 1098 C CA . SER A 1 139 ? -19.838 -16.561 9.131 1.00 77.88 139 SER A CA 1
ATOM 1099 C C . SER A 1 139 ? -19.253 -15.229 8.648 1.00 77.88 139 SER A C 1
ATOM 1101 O O . SER A 1 139 ? -19.029 -14.352 9.480 1.00 77.88 139 SER A O 1
ATOM 1103 N N . VAL A 1 140 ? -19.107 -15.031 7.332 1.00 69.12 140 VAL A N 1
ATOM 1104 C CA . VAL A 1 140 ? -18.498 -13.820 6.737 1.00 69.12 140 VAL A CA 1
ATOM 1105 C C . VAL A 1 140 ? -19.035 -12.522 7.356 1.00 69.12 140 VAL A C 1
ATOM 1107 O O . VAL A 1 140 ? -18.249 -11.662 7.735 1.00 69.12 140 VAL A O 1
ATOM 1110 N N . GLN A 1 141 ? -20.353 -12.404 7.534 1.00 67.88 141 GLN A N 1
ATOM 1111 C CA . GLN A 1 141 ? -20.979 -11.217 8.123 1.00 67.88 141 GLN A CA 1
ATOM 1112 C C . GLN A 1 141 ? -20.539 -10.968 9.577 1.00 67.88 141 GLN A C 1
ATOM 1114 O O . GLN A 1 141 ? -20.078 -9.882 9.910 1.00 67.88 141 GLN A O 1
ATOM 1119 N N . ARG A 1 142 ? -20.585 -11.995 10.431 1.00 71.88 142 ARG A N 1
ATOM 1120 C CA . ARG A 1 142 ? -20.110 -11.907 11.824 1.00 71.88 142 ARG A CA 1
ATOM 1121 C C . ARG A 1 142 ? -18.607 -11.683 11.936 1.00 71.88 142 ARG A C 1
ATOM 1123 O O . ARG A 1 142 ? -18.158 -11.000 12.852 1.00 71.88 142 ARG A O 1
ATOM 1130 N N . ALA A 1 143 ? -17.826 -12.262 11.026 1.00 71.38 143 ALA A N 1
ATOM 1131 C CA . ALA A 1 143 ? -16.392 -12.029 10.955 1.00 71.38 143 ALA A CA 1
ATOM 1132 C C . ALA A 1 143 ? -16.124 -10.543 10.689 1.00 71.38 143 ALA A C 1
ATOM 1134 O O . ALA A 1 143 ? -15.385 -9.912 11.446 1.00 71.38 143 ALA A O 1
ATOM 1135 N N . VAL A 1 144 ? -16.806 -9.968 9.690 1.00 71.56 144 VAL A N 1
ATOM 1136 C CA . VAL A 1 144 ? -16.774 -8.527 9.407 1.00 71.56 144 VAL A CA 1
ATOM 1137 C C . VAL A 1 144 ? -17.133 -7.736 10.663 1.00 71.56 144 VAL A C 1
ATOM 1139 O O . VAL A 1 144 ? -16.297 -6.973 11.129 1.00 71.56 144 VAL A O 1
ATOM 1142 N N . GLU A 1 145 ? -18.294 -7.963 11.279 1.00 72.31 145 GLU A N 1
ATOM 1143 C CA . GLU A 1 145 ? -18.712 -7.247 12.499 1.00 72.31 145 GLU A CA 1
ATOM 1144 C C . GLU A 1 145 ? -17.668 -7.316 13.624 1.00 72.31 145 GLU A C 1
ATOM 1146 O O . GLU A 1 145 ? -17.321 -6.304 14.239 1.00 72.31 145 GLU A O 1
ATOM 1151 N N . TYR A 1 146 ? -17.130 -8.506 13.890 1.00 74.12 146 TYR A N 1
ATOM 1152 C CA . TYR A 1 146 ? -16.132 -8.710 14.933 1.00 74.12 146 TYR A CA 1
ATOM 1153 C C . TYR A 1 146 ? -14.826 -7.966 14.635 1.00 74.12 146 TYR A C 1
ATOM 1155 O O . TYR A 1 146 ? -14.278 -7.284 15.506 1.00 74.12 146 TYR A O 1
ATOM 1163 N N . GLY A 1 147 ? -14.350 -8.063 13.396 1.00 76.75 147 GLY A N 1
ATOM 1164 C CA . GLY A 1 147 ? -13.164 -7.358 12.943 1.00 76.75 147 GLY A CA 1
ATOM 1165 C C . GLY A 1 147 ? -13.317 -5.842 12.999 1.00 76.75 147 GLY A C 1
ATOM 1166 O O . GLY A 1 147 ? -12.412 -5.138 13.444 1.00 76.75 147 GLY A O 1
ATOM 1167 N N . MET A 1 148 ? -14.495 -5.345 12.637 1.00 75.44 148 MET A N 1
ATOM 1168 C CA . MET A 1 148 ? -14.826 -3.924 12.687 1.00 75.44 148 MET A CA 1
ATOM 1169 C C . MET A 1 148 ? -14.840 -3.390 14.110 1.00 75.44 148 MET A C 1
ATOM 1171 O O . MET A 1 148 ? -14.224 -2.362 14.391 1.00 75.44 148 MET A O 1
ATOM 1175 N N . ASN A 1 149 ? -15.459 -4.129 15.030 1.00 76.19 149 ASN A N 1
ATOM 1176 C CA . ASN A 1 149 ? -15.440 -3.785 16.446 1.00 76.19 149 ASN A CA 1
ATOM 1177 C C . ASN A 1 149 ? -14.015 -3.714 16.992 1.00 76.19 149 ASN A C 1
ATOM 1179 O O . ASN A 1 149 ? -13.685 -2.779 17.720 1.00 76.19 149 ASN A O 1
ATOM 1183 N N . PHE A 1 150 ? -13.159 -4.663 16.616 1.00 82.06 150 PHE A N 1
ATOM 1184 C CA . PHE A 1 150 ? -11.760 -4.642 17.021 1.00 82.06 150 PHE A CA 1
ATOM 1185 C C . PHE A 1 150 ? -11.032 -3.387 16.518 1.00 82.06 150 PHE A C 1
ATOM 1187 O O . PHE A 1 150 ? -10.365 -2.714 17.307 1.00 82.06 150 PHE A O 1
ATOM 1194 N N . LEU A 1 151 ? -11.168 -3.048 15.232 1.00 81.88 151 LEU A N 1
ATOM 1195 C CA . LEU A 1 151 ? -10.524 -1.866 14.651 1.00 81.88 151 LEU A CA 1
ATOM 1196 C C . LEU A 1 151 ? -11.023 -0.578 15.319 1.00 81.88 151 LEU A C 1
ATOM 1198 O O . LEU A 1 151 ? -10.216 0.255 15.731 1.00 81.88 151 LEU A O 1
ATOM 1202 N N . PHE A 1 152 ? -12.338 -0.462 15.516 1.00 78.00 152 PHE A N 1
ATOM 1203 C CA . PHE A 1 152 ? -12.963 0.698 16.146 1.00 78.00 152 PHE A CA 1
ATOM 1204 C C . PHE A 1 152 ? -12.519 0.886 17.600 1.00 78.00 152 PHE A C 1
ATOM 1206 O O . PHE A 1 152 ? -12.098 1.977 17.981 1.00 78.00 152 PHE A O 1
ATOM 1213 N N . GLN A 1 153 ? -12.539 -0.184 18.403 1.00 79.81 153 GLN A N 1
ATOM 1214 C CA . GLN A 1 153 ? -12.092 -0.154 19.802 1.00 79.81 153 GLN A CA 1
ATOM 1215 C C . GLN A 1 153 ? -10.619 0.243 19.950 1.00 79.81 153 GLN A C 1
ATOM 1217 O O . GLN A 1 153 ? -10.220 0.738 21.001 1.00 79.81 153 GLN A O 1
ATOM 1222 N N . ASN A 1 154 ? -9.817 0.026 18.909 1.00 79.75 154 ASN A N 1
ATOM 1223 C CA . ASN A 1 154 ? -8.404 0.386 18.882 1.00 79.75 154 ASN A CA 1
ATOM 1224 C C . ASN A 1 154 ? -8.127 1.720 18.170 1.00 79.75 154 ASN A C 1
ATOM 1226 O O . ASN A 1 154 ? -6.957 2.043 17.944 1.00 79.75 154 ASN A O 1
ATOM 1230 N N . GLU A 1 155 ? -9.176 2.481 17.830 1.00 79.06 155 GLU A N 1
ATOM 1231 C CA . GLU A 1 155 ? -9.107 3.760 17.109 1.00 79.06 155 GLU A CA 1
ATOM 1232 C C . GLU A 1 155 ? -8.345 3.654 15.777 1.00 79.06 155 GLU A C 1
ATOM 1234 O O . GLU A 1 155 ? -7.628 4.570 15.358 1.00 79.06 155 GLU A O 1
ATOM 1239 N N . ILE A 1 156 ? -8.482 2.505 15.113 1.00 82.50 156 ILE A N 1
ATOM 1240 C CA . ILE A 1 156 ? -7.836 2.206 13.841 1.00 82.50 156 ILE A CA 1
ATOM 1241 C C . ILE A 1 156 ? -8.796 2.548 12.711 1.00 82.50 156 ILE A C 1
ATOM 1243 O O . ILE A 1 156 ? -9.860 1.950 12.594 1.00 82.50 156 ILE A O 1
ATOM 1247 N N . ARG A 1 157 ? -8.393 3.479 11.852 1.00 82.31 157 ARG A N 1
ATOM 1248 C CA . ARG A 1 157 ? -9.095 3.845 10.620 1.00 82.31 157 ARG A CA 1
ATOM 1249 C C . ARG A 1 157 ? -8.451 3.154 9.433 1.00 82.31 157 ARG A C 1
ATOM 1251 O O . ARG A 1 157 ? -7.235 2.961 9.408 1.00 82.31 157 ARG A O 1
ATOM 1258 N N . VAL A 1 158 ? -9.261 2.816 8.444 1.00 77.81 158 VAL A N 1
ATOM 1259 C CA . VAL A 1 158 ? -8.854 2.043 7.276 1.00 77.81 158 VAL A CA 1
ATOM 1260 C C . VAL A 1 158 ? -9.352 2.740 6.011 1.00 77.81 158 VAL A C 1
ATOM 1262 O O . VAL A 1 158 ? -10.483 3.215 5.957 1.00 77.81 158 VAL A O 1
ATOM 1265 N N . ALA A 1 159 ? -8.508 2.811 4.987 1.00 77.75 159 ALA A N 1
ATOM 1266 C CA . ALA A 1 159 ? -8.894 3.236 3.644 1.00 77.75 159 ALA A CA 1
ATOM 1267 C C . ALA A 1 159 ? -8.358 2.235 2.612 1.00 77.75 159 ALA A C 1
ATOM 1269 O O . ALA A 1 159 ? -7.170 2.280 2.272 1.00 77.75 159 ALA A O 1
ATOM 1270 N N . PRO A 1 160 ? -9.206 1.314 2.124 1.00 75.31 160 PRO A N 1
ATOM 1271 C CA . PRO A 1 160 ? -8.882 0.489 0.974 1.00 75.31 160 PRO A CA 1
ATOM 1272 C C . PRO A 1 160 ? -9.076 1.279 -0.326 1.00 75.31 160 PRO A C 1
ATOM 1274 O O . PRO A 1 160 ? -9.971 2.120 -0.443 1.00 75.31 160 PRO A O 1
ATOM 1277 N N . GLY A 1 161 ? -8.288 0.958 -1.343 1.00 73.38 161 GLY A N 1
ATOM 1278 C CA . GLY A 1 161 ? -8.486 1.503 -2.680 1.00 73.38 161 GLY A CA 1
ATOM 1279 C C . GLY A 1 161 ? -7.767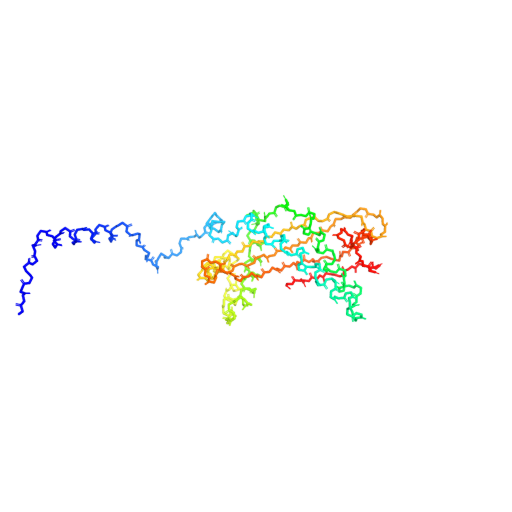 0.695 -3.746 1.00 73.38 161 GLY A C 1
ATOM 1280 O O . GLY A 1 161 ? -7.061 -0.274 -3.456 1.00 73.38 161 GLY A O 1
ATOM 1281 N N . ALA A 1 162 ? -7.974 1.081 -4.998 1.00 75.12 162 ALA A N 1
ATOM 1282 C CA . ALA A 1 162 ? -7.275 0.492 -6.123 1.00 75.12 162 ALA A CA 1
ATOM 1283 C C . ALA A 1 162 ? -6.908 1.578 -7.125 1.00 75.12 162 ALA A C 1
ATOM 1285 O O . ALA A 1 162 ? -7.744 2.392 -7.491 1.00 75.12 162 ALA A O 1
ATOM 1286 N N . ILE A 1 163 ? -5.667 1.543 -7.588 1.00 74.94 163 ILE A N 1
ATOM 1287 C CA . ILE A 1 163 ? -5.137 2.458 -8.579 1.00 74.94 163 ILE A CA 1
ATOM 1288 C C . ILE A 1 163 ? -5.095 1.765 -9.926 1.00 74.94 163 ILE A C 1
ATOM 1290 O O . ILE A 1 163 ? -4.462 0.717 -10.083 1.00 74.94 163 ILE A O 1
ATOM 1294 N N . LYS A 1 164 ? -5.737 2.381 -10.916 1.00 76.50 164 LYS A N 1
ATOM 1295 C CA . LYS A 1 164 ? -5.660 1.957 -12.313 1.00 76.50 164 LYS A CA 1
ATOM 1296 C C . LYS A 1 164 ? -4.559 2.741 -13.021 1.00 76.50 164 LYS A C 1
ATOM 1298 O O . LYS A 1 164 ? -4.723 3.916 -13.341 1.00 76.50 164 LYS A O 1
ATOM 1303 N N . PHE A 1 165 ? -3.455 2.068 -13.305 1.00 81.38 165 PHE A N 1
ATOM 1304 C CA . PHE A 1 165 ? -2.282 2.640 -13.948 1.00 81.38 165 PHE A CA 1
ATOM 1305 C C . PHE A 1 165 ? -2.262 2.271 -15.430 1.00 81.38 165 PHE A C 1
ATOM 1307 O O . PHE A 1 165 ? -2.076 1.108 -15.784 1.00 81.38 165 PHE A O 1
ATOM 1314 N N . ARG A 1 166 ? -2.464 3.262 -16.299 1.00 84.38 166 ARG A N 1
ATOM 1315 C CA . ARG A 1 166 ? -2.323 3.114 -17.754 1.00 84.38 166 ARG A CA 1
ATOM 1316 C C . ARG A 1 166 ? -0.982 3.669 -18.197 1.00 84.38 166 ARG A C 1
ATOM 1318 O O . ARG A 1 166 ? -0.621 4.768 -17.779 1.00 84.38 166 ARG A O 1
ATOM 1325 N N . TYR A 1 167 ? -0.266 2.917 -19.021 1.00 84.56 167 TYR A N 1
ATOM 1326 C CA . TYR A 1 167 ? 1.101 3.245 -19.403 1.00 84.56 167 TYR A CA 1
ATOM 1327 C C . TYR A 1 167 ? 1.499 2.574 -20.717 1.00 84.56 167 TYR A C 1
ATOM 1329 O O . TYR A 1 167 ? 0.969 1.530 -21.089 1.00 84.56 167 TYR A O 1
ATOM 1337 N N . THR A 1 168 ? 2.498 3.150 -21.378 1.00 87.75 168 THR A N 1
ATOM 1338 C CA . THR A 1 168 ? 3.206 2.511 -22.487 1.00 87.75 168 THR A CA 1
ATOM 1339 C C . THR A 1 168 ? 4.267 1.564 -21.920 1.00 87.75 168 THR A C 1
ATOM 1341 O O . THR A 1 168 ? 5.093 1.993 -21.109 1.00 87.75 168 THR A O 1
ATOM 1344 N N . SER A 1 169 ? 4.239 0.286 -22.296 1.00 88.56 169 SER A N 1
ATOM 1345 C CA . SER A 1 169 ? 5.215 -0.717 -21.860 1.00 88.56 169 SER A CA 1
ATOM 1346 C C . SER A 1 169 ? 6.569 -0.546 -22.546 1.00 88.56 169 SER A C 1
ATOM 1348 O O . SER A 1 169 ? 6.688 0.162 -23.547 1.00 88.56 169 SER A O 1
ATOM 1350 N N . TYR A 1 170 ? 7.598 -1.229 -22.043 1.00 82.88 170 TYR A N 1
ATOM 1351 C CA . TYR A 1 170 ? 8.914 -1.267 -22.692 1.00 82.88 170 TYR 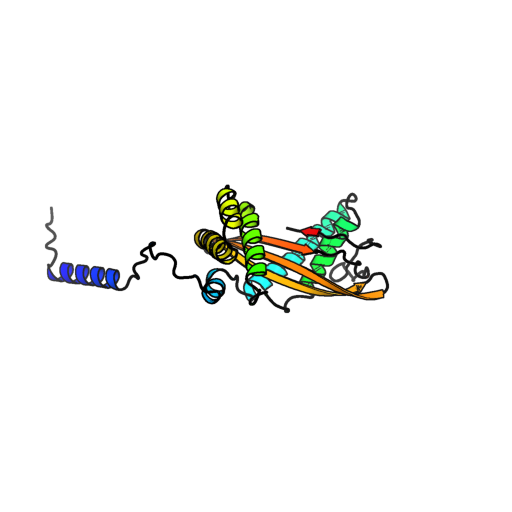A CA 1
ATOM 1352 C C . TYR A 1 170 ? 8.888 -1.875 -24.110 1.00 82.88 170 TYR A C 1
ATOM 1354 O O . TYR A 1 170 ? 9.824 -1.664 -24.875 1.00 82.88 170 TYR A O 1
ATOM 1362 N N . GLN A 1 171 ? 7.821 -2.603 -24.466 1.00 86.56 171 GLN A N 1
ATOM 1363 C CA . GLN A 1 171 ? 7.557 -3.103 -25.821 1.00 86.56 171 GLN A CA 1
ATOM 1364 C C . GLN A 1 171 ? 6.721 -2.125 -26.670 1.00 86.56 171 GLN A C 1
ATOM 1366 O O . GLN A 1 171 ? 6.173 -2.521 -27.697 1.00 86.56 171 GLN A O 1
ATOM 1371 N N . GLU A 1 172 ? 6.585 -0.867 -26.238 1.00 86.25 172 GLU A N 1
ATOM 1372 C CA . GLU A 1 172 ? 5.829 0.201 -26.912 1.00 86.25 172 GLU A CA 1
ATOM 1373 C C . GLU A 1 172 ? 4.315 -0.068 -27.041 1.00 86.25 172 GLU A C 1
ATOM 1375 O O . GLU A 1 172 ? 3.618 0.562 -27.839 1.00 86.25 172 GLU A O 1
ATOM 1380 N N . ALA A 1 173 ? 3.773 -0.987 -26.237 1.00 89.69 173 ALA A N 1
ATOM 1381 C CA . ALA A 1 173 ? 2.348 -1.297 -26.212 1.00 89.69 173 ALA A CA 1
ATOM 1382 C C . ALA A 1 173 ? 1.640 -0.561 -25.068 1.00 89.69 173 ALA A C 1
ATOM 1384 O O . ALA A 1 173 ? 2.137 -0.509 -23.948 1.00 89.69 173 ALA A O 1
ATOM 1385 N N . GLU A 1 174 ? 0.436 -0.045 -25.311 1.00 89.88 174 GLU A N 1
ATOM 1386 C CA . GLU A 1 174 ? -0.408 0.482 -24.235 1.00 89.88 174 GLU A CA 1
ATOM 1387 C C . GLU A 1 174 ? -0.915 -0.663 -23.346 1.00 89.88 174 GLU A C 1
ATOM 1389 O O . GLU A 1 174 ? -1.491 -1.647 -23.827 1.00 89.88 174 GLU A O 1
ATOM 1394 N N . LYS A 1 175 ? -0.702 -0.529 -22.038 1.00 88.88 175 LYS A N 1
ATOM 1395 C CA . LYS A 1 175 ? -1.055 -1.512 -21.012 1.00 88.88 175 LYS A CA 1
ATOM 1396 C C . LYS A 1 175 ? -1.794 -0.847 -19.856 1.00 88.88 175 LYS A C 1
ATOM 1398 O O . LYS A 1 175 ? -1.781 0.371 -19.674 1.00 88.88 175 LYS A O 1
ATOM 1403 N N . GLU A 1 176 ? -2.465 -1.680 -19.071 1.00 84.31 176 GLU A N 1
ATOM 1404 C CA . GLU A 1 176 ? -3.160 -1.282 -17.852 1.00 84.31 176 GLU A CA 1
ATOM 1405 C C . GLU A 1 176 ? -2.778 -2.253 -16.731 1.00 84.31 176 GLU A C 1
ATOM 1407 O O . GLU A 1 176 ? -2.880 -3.469 -16.898 1.00 84.31 176 GLU A O 1
ATOM 1412 N N . ALA A 1 177 ? -2.361 -1.711 -15.590 1.00 82.06 177 ALA A N 1
ATOM 1413 C CA . ALA A 1 177 ? -2.130 -2.446 -14.354 1.00 82.06 177 ALA A CA 1
ATOM 1414 C C . ALA A 1 177 ? -3.060 -1.918 -13.254 1.00 82.06 177 ALA A C 1
ATOM 1416 O O . ALA A 1 177 ? -3.422 -0.740 -13.238 1.00 82.06 177 ALA A O 1
ATOM 1417 N N . ILE A 1 178 ? -3.453 -2.796 -12.331 1.00 77.44 178 ILE A N 1
ATOM 1418 C CA . ILE A 1 178 ? -4.280 -2.440 -11.175 1.00 77.44 178 ILE A CA 1
ATOM 1419 C C . ILE A 1 178 ? -3.484 -2.730 -9.908 1.00 77.44 178 ILE A C 1
ATOM 1421 O O . ILE A 1 178 ? -3.163 -3.886 -9.629 1.00 77.44 178 ILE A O 1
ATOM 1425 N N . PHE A 1 179 ? -3.216 -1.686 -9.130 1.00 77.31 179 PHE A N 1
ATOM 1426 C CA . PHE A 1 179 ? -2.549 -1.779 -7.836 1.00 77.31 179 PHE A CA 1
ATOM 1427 C C . PHE A 1 179 ? -3.573 -1.590 -6.732 1.00 77.31 179 PHE A C 1
ATOM 1429 O O . PHE A 1 179 ? -4.174 -0.528 -6.622 1.00 77.31 179 PHE A O 1
ATOM 1436 N N . GLN A 1 180 ? -3.782 -2.598 -5.899 1.00 78.31 180 GLN A N 1
ATOM 1437 C CA . GLN A 1 180 ? -4.643 -2.444 -4.729 1.00 78.31 180 GLN A CA 1
ATOM 1438 C C . GLN A 1 180 ? -3.825 -1.866 -3.582 1.00 78.31 180 GLN A C 1
ATOM 1440 O O . GLN A 1 180 ? -2.644 -2.183 -3.452 1.00 78.31 180 GLN A O 1
ATOM 1445 N N . TYR A 1 181 ? -4.435 -1.047 -2.736 1.00 77.81 181 TYR A N 1
ATOM 1446 C CA . TYR A 1 181 ? -3.785 -0.547 -1.536 1.00 77.81 181 TYR A CA 1
ATOM 1447 C C . TYR A 1 181 ? -4.705 -0.590 -0.321 1.00 77.81 181 TYR A C 1
ATOM 1449 O O . TYR A 1 181 ? -5.933 -0.576 -0.429 1.00 77.81 181 TYR A O 1
ATOM 1457 N N . LEU A 1 182 ? -4.082 -0.629 0.853 1.00 79.75 182 LEU A N 1
ATOM 1458 C CA . LEU A 1 182 ? -4.745 -0.559 2.144 1.00 79.75 182 LEU A CA 1
ATOM 1459 C C . LEU A 1 182 ? -3.975 0.407 3.043 1.00 79.75 182 LEU A C 1
ATOM 1461 O O . LEU A 1 182 ? -2.840 0.124 3.424 1.00 79.75 182 LEU A O 1
ATOM 1465 N N . ILE A 1 183 ? -4.592 1.542 3.363 1.00 82.81 183 ILE A N 1
ATOM 1466 C CA . ILE A 1 183 ? -4.069 2.509 4.330 1.00 82.81 183 ILE A CA 1
ATOM 1467 C C . ILE A 1 183 ? -4.677 2.189 5.685 1.00 82.81 183 ILE A C 1
ATOM 1469 O O . ILE A 1 183 ? -5.896 2.068 5.807 1.00 82.81 183 ILE A O 1
ATOM 1473 N N . ILE A 1 184 ? -3.835 2.107 6.706 1.00 85.12 184 ILE A N 1
ATOM 1474 C CA . ILE A 1 184 ? -4.252 1.971 8.093 1.00 85.12 184 ILE A CA 1
ATOM 1475 C C . ILE A 1 184 ? -3.661 3.112 8.888 1.00 85.12 184 ILE A C 1
ATOM 1477 O O . ILE A 1 184 ? -2.455 3.345 8.875 1.00 85.12 184 ILE A O 1
ATOM 1481 N N . TYR A 1 185 ? -4.528 3.810 9.601 1.00 84.25 185 TYR A N 1
ATOM 1482 C CA . TYR A 1 185 ? -4.167 4.946 10.418 1.00 84.25 185 TYR A CA 1
ATOM 1483 C C . TYR A 1 185 ? -4.625 4.721 11.850 1.00 84.25 185 TYR A C 1
ATOM 1485 O O . TYR A 1 185 ? -5.802 4.468 12.098 1.00 84.25 185 TYR A O 1
ATOM 1493 N N . LYS A 1 186 ? -3.706 4.868 12.801 1.00 85.25 186 LYS A N 1
ATOM 1494 C CA . LYS A 1 186 ? -4.022 4.909 14.225 1.00 85.25 186 LYS A CA 1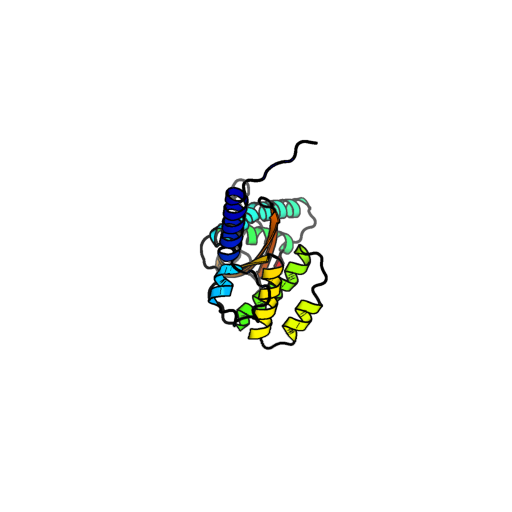
ATOM 1495 C C . LYS A 1 186 ? -3.599 6.248 14.801 1.00 85.25 186 LYS A C 1
ATOM 1497 O O . LYS A 1 186 ? -2.436 6.637 14.688 1.00 85.25 186 LYS A O 1
ATOM 1502 N N . LEU A 1 187 ? -4.524 6.918 15.474 1.00 80.50 187 LEU A N 1
ATOM 1503 C CA . LEU A 1 187 ? -4.215 8.131 16.216 1.00 80.50 187 LEU A CA 1
ATOM 1504 C C . LEU A 1 187 ? -3.342 7.784 17.438 1.00 80.50 187 LEU A C 1
ATOM 1506 O O . LEU A 1 187 ? -3.600 6.805 18.136 1.00 80.50 187 LEU A O 1
ATOM 1510 N N . LEU A 1 188 ? -2.286 8.560 17.682 1.00 79.75 188 LEU A N 1
ATOM 1511 C CA . LEU A 1 188 ? -1.466 8.445 18.896 1.00 79.75 188 LEU A CA 1
ATOM 1512 C C . LEU A 1 188 ? -1.765 9.600 19.856 1.00 79.75 188 LEU A C 1
ATOM 1514 O O . LEU A 1 188 ? -1.850 9.396 21.065 1.00 79.75 188 LEU A O 1
ATOM 1518 N N . ASP A 1 189 ? -1.956 10.802 19.311 1.00 79.50 189 ASP A N 1
ATOM 1519 C CA . ASP A 1 189 ? -2.397 11.994 20.029 1.00 79.50 189 ASP A CA 1
ATOM 1520 C C . ASP A 1 189 ? -3.113 12.971 19.072 1.00 79.50 189 ASP A C 1
ATOM 1522 O O . ASP A 1 189 ? -3.339 12.672 17.904 1.00 79.50 189 ASP A O 1
ATOM 1526 N N . ALA A 1 190 ? -3.471 14.169 19.545 1.00 74.38 190 ALA A N 1
ATOM 1527 C CA . ALA A 1 190 ? -4.200 15.168 18.753 1.00 74.38 190 ALA A CA 1
ATOM 1528 C C . ALA A 1 190 ? -3.461 15.690 17.497 1.00 74.38 190 ALA A C 1
ATOM 1530 O O . ALA A 1 190 ? -4.057 16.418 16.703 1.00 74.38 190 ALA A O 1
ATOM 1531 N N . LYS A 1 191 ? -2.166 15.399 17.339 1.00 75.56 191 LYS A N 1
ATOM 1532 C CA . LYS A 1 191 ? -1.301 15.898 16.259 1.00 75.56 191 LYS A CA 1
ATOM 1533 C C . LYS A 1 191 ? -0.462 14.810 15.592 1.00 75.56 191 LYS A C 1
ATOM 1535 O O . LYS A 1 191 ? 0.142 15.089 14.557 1.00 75.56 191 LYS A O 1
ATOM 1540 N N . SER A 1 192 ? -0.389 13.614 16.166 1.00 78.56 192 SER A N 1
ATOM 1541 C CA . SER A 1 192 ? 0.432 12.519 15.667 1.00 78.56 192 SER A CA 1
ATOM 1542 C C . SER A 1 192 ? -0.365 11.222 15.546 1.00 78.56 192 SER A C 1
ATOM 1544 O O . SER A 1 192 ? -1.296 10.939 16.302 1.00 78.56 192 SER A O 1
ATOM 1546 N N . GLY A 1 193 ? 0.002 10.422 14.553 1.00 83.31 193 GLY A N 1
ATOM 1547 C CA . GLY A 1 193 ? -0.588 9.118 14.310 1.00 83.31 193 GLY A CA 1
ATOM 1548 C C . GLY A 1 193 ? 0.418 8.200 13.638 1.00 83.31 193 GLY A C 1
ATOM 1549 O O . GLY A 1 193 ? 1.387 8.662 13.032 1.00 83.31 193 GLY A O 1
ATOM 1550 N N . LYS A 1 194 ? 0.191 6.897 13.764 1.00 86.19 194 LYS A N 1
ATOM 1551 C CA . LYS A 1 194 ? 0.943 5.869 13.051 1.00 86.19 194 LYS A CA 1
ATOM 1552 C C . LYS A 1 194 ? 0.171 5.485 11.796 1.00 86.19 194 LYS A C 1
ATOM 1554 O O . LYS A 1 194 ? -1.032 5.238 11.863 1.00 86.19 194 LYS A O 1
ATOM 1559 N N . VAL A 1 195 ? 0.873 5.440 10.673 1.00 86.62 195 VAL A N 1
ATOM 1560 C CA . VAL A 1 195 ? 0.334 5.030 9.377 1.00 86.62 195 VAL A CA 1
ATOM 1561 C C . VAL A 1 195 ? 1.074 3.773 8.938 1.00 86.62 195 VAL A C 1
ATOM 1563 O O . VAL A 1 195 ? 2.297 3.735 9.039 1.00 86.62 195 VAL A O 1
ATOM 1566 N N . GLU A 1 196 ? 0.339 2.790 8.435 1.00 87.12 196 GLU A N 1
ATOM 1567 C CA . GLU A 1 196 ? 0.872 1.733 7.575 1.00 87.12 196 GLU A CA 1
ATOM 1568 C C . GLU A 1 196 ? 0.138 1.808 6.231 1.00 87.12 196 GLU A C 1
ATOM 1570 O O . GLU A 1 196 ? -1.088 1.940 6.213 1.00 87.12 196 GLU A O 1
ATOM 1575 N N . ILE A 1 197 ? 0.855 1.719 5.111 1.00 84.06 197 ILE A N 1
ATOM 1576 C CA . ILE A 1 197 ? 0.244 1.640 3.781 1.00 84.06 197 ILE A CA 1
ATOM 1577 C C . ILE A 1 197 ? 0.803 0.421 3.082 1.00 84.06 197 ILE A C 1
ATOM 1579 O O . ILE A 1 197 ? 2.005 0.331 2.888 1.00 84.06 197 ILE A O 1
ATOM 1583 N N . ARG A 1 198 ? -0.067 -0.490 2.653 1.00 84.00 198 ARG A N 1
ATOM 1584 C CA . ARG A 1 198 ? 0.353 -1.670 1.901 1.00 84.00 198 ARG A CA 1
ATOM 1585 C C . ARG A 1 198 ? -0.184 -1.629 0.480 1.00 84.00 198 ARG A C 1
ATOM 1587 O O . ARG A 1 198 ? -1.389 -1.466 0.307 1.00 84.00 198 ARG A O 1
ATOM 1594 N N . PHE A 1 199 ? 0.688 -1.825 -0.505 1.00 81.31 199 PHE A N 1
ATOM 1595 C CA . PHE A 1 199 ? 0.336 -2.007 -1.915 1.00 81.31 199 PHE A CA 1
ATOM 1596 C C . PHE A 1 199 ? 0.411 -3.478 -2.305 1.00 81.31 199 PHE A C 1
ATOM 1598 O O . PHE A 1 199 ? 1.297 -4.209 -1.863 1.00 81.31 199 PHE A O 1
ATOM 1605 N N . TYR A 1 200 ? -0.494 -3.882 -3.187 1.00 80.19 200 TYR A N 1
ATOM 1606 C CA . TYR A 1 200 ? -0.593 -5.224 -3.730 1.00 80.19 200 TYR A CA 1
ATOM 1607 C C . TYR A 1 200 ? -0.658 -5.152 -5.254 1.00 80.19 200 TYR A C 1
ATOM 1609 O O . TYR A 1 200 ? -1.570 -4.540 -5.821 1.00 80.19 200 TYR A O 1
ATOM 1617 N N . SER A 1 201 ? 0.271 -5.847 -5.907 1.00 79.50 201 SER A N 1
ATOM 1618 C CA . SER A 1 201 ? 0.168 -6.208 -7.316 1.00 79.50 201 SER A CA 1
ATOM 1619 C C . SER A 1 201 ? -0.054 -7.718 -7.416 1.00 79.50 201 SER A C 1
ATOM 1621 O O . SER A 1 201 ? 0.904 -8.479 -7.284 1.00 79.50 201 SER A O 1
ATOM 1623 N N . PRO A 1 202 ? -1.299 -8.193 -7.593 1.00 73.75 202 PRO A N 1
ATOM 1624 C CA . PRO A 1 202 ? -1.592 -9.627 -7.593 1.00 73.75 202 PRO A CA 1
ATOM 1625 C C . PRO A 1 202 ? -1.193 -10.328 -8.898 1.00 73.75 202 PRO A C 1
ATOM 1627 O O . PRO A 1 202 ? -1.105 -11.553 -8.926 1.00 73.75 202 PRO A O 1
ATOM 1630 N N . ASN A 1 203 ? -0.974 -9.565 -9.970 1.00 79.62 203 ASN A N 1
ATOM 1631 C CA . ASN A 1 203 ? -0.654 -10.079 -11.295 1.00 79.62 203 ASN A CA 1
ATOM 1632 C C . ASN A 1 203 ? 0.754 -9.626 -11.704 1.00 79.62 203 ASN A C 1
ATOM 1634 O O . ASN A 1 203 ? 1.188 -8.559 -11.262 1.00 79.62 203 ASN A O 1
ATOM 1638 N N . PRO A 1 204 ? 1.452 -10.397 -12.557 1.00 86.12 204 PRO A N 1
ATOM 1639 C CA . PRO A 1 204 ? 2.659 -9.915 -13.208 1.00 86.12 204 PRO A CA 1
ATOM 1640 C C . PRO A 1 204 ? 2.379 -8.632 -13.996 1.00 86.12 204 PRO A C 1
ATOM 1642 O O . PRO A 1 204 ? 1.301 -8.479 -14.580 1.00 86.12 204 PRO A O 1
ATOM 1645 N N . ILE A 1 205 ? 3.346 -7.720 -14.007 1.00 88.56 205 ILE A N 1
ATOM 1646 C CA . ILE A 1 205 ? 3.246 -6.434 -14.693 1.00 88.56 205 ILE A CA 1
ATOM 1647 C C . ILE A 1 205 ? 4.369 -6.341 -15.710 1.00 88.56 205 ILE A C 1
ATOM 1649 O O . ILE A 1 205 ? 5.544 -6.359 -15.356 1.00 88.56 205 ILE A O 1
ATOM 1653 N N . GLU A 1 206 ? 4.001 -6.161 -16.971 1.00 90.44 206 GLU A N 1
ATOM 1654 C CA . GLU A 1 206 ? 4.966 -5.785 -17.995 1.00 90.44 206 GLU A CA 1
ATOM 1655 C C . GLU A 1 206 ? 5.496 -4.381 -17.674 1.00 90.44 206 GLU A C 1
ATOM 1657 O O . GLU A 1 206 ? 4.686 -3.461 -17.526 1.00 90.44 206 GLU A O 1
ATOM 1662 N N . PRO A 1 207 ? 6.810 -4.172 -17.528 1.00 87.56 207 PRO A N 1
ATOM 1663 C CA . PRO A 1 207 ? 7.313 -2.902 -17.040 1.00 87.56 207 PRO A CA 1
ATOM 1664 C C . PRO A 1 207 ? 7.024 -1.751 -18.020 1.00 87.56 207 PRO A C 1
ATOM 1666 O O . PRO A 1 207 ? 7.017 -1.955 -19.242 1.00 87.56 207 PRO A O 1
ATOM 1669 N N . PRO A 1 208 ? 6.773 -0.532 -17.508 1.00 86.44 208 PRO A N 1
ATOM 1670 C CA . PRO A 1 208 ? 6.627 0.646 -18.348 1.00 86.44 208 PRO A CA 1
ATOM 1671 C C . PRO A 1 208 ? 7.912 0.956 -19.117 1.00 86.44 208 PRO A C 1
ATOM 1673 O O . PRO A 1 208 ? 9.003 0.512 -18.775 1.00 86.44 208 PRO A O 1
ATOM 1676 N N . GLU A 1 209 ? 7.787 1.729 -20.187 1.00 85.44 209 GLU A N 1
ATOM 1677 C CA . GLU A 1 209 ? 8.945 2.198 -20.935 1.00 85.44 209 GLU A CA 1
ATOM 1678 C C . GLU A 1 209 ? 9.868 3.024 -20.025 1.00 85.44 209 GLU A C 1
ATOM 1680 O O . GLU A 1 209 ? 9.438 3.987 -19.379 1.00 85.44 209 GLU A O 1
ATOM 1685 N N . SER A 1 210 ? 11.152 2.660 -19.999 1.00 79.31 210 SER A N 1
ATOM 1686 C CA . SER A 1 210 ? 12.166 3.394 -19.247 1.00 79.31 210 SER A CA 1
ATOM 1687 C C . SER A 1 210 ? 12.402 4.753 -19.912 1.00 79.31 210 SER A C 1
ATOM 1689 O O . SER A 1 210 ? 12.976 4.846 -20.997 1.00 79.31 210 SER A O 1
ATOM 1691 N N . LYS A 1 211 ? 11.934 5.829 -19.273 1.00 71.00 211 LYS A N 1
ATOM 1692 C CA . LYS A 1 211 ? 12.072 7.212 -19.746 1.00 71.00 211 LYS A CA 1
ATOM 1693 C C . LYS A 1 211 ? 12.930 7.984 -18.770 1.00 71.00 211 LYS A C 1
ATOM 1695 O O . LYS A 1 211 ? 12.539 8.201 -17.629 1.00 71.00 211 LYS A O 1
ATOM 1700 N N . GLN A 1 212 ? 14.069 8.491 -19.229 1.00 58.88 212 GLN A N 1
ATOM 1701 C CA . GLN A 1 212 ? 14.824 9.474 -18.460 1.00 58.88 212 GLN A CA 1
ATOM 1702 C C . GLN A 1 212 ? 14.172 10.854 -18.603 1.00 58.88 212 GLN A C 1
ATOM 1704 O O . GLN A 1 212 ? 13.931 11.342 -19.704 1.00 58.88 212 GLN A O 1
ATOM 1709 N N . SER A 1 213 ? 13.902 11.514 -17.479 1.00 54.75 213 SER A N 1
ATOM 1710 C CA . SER A 1 213 ? 13.541 12.935 -17.461 1.00 54.75 213 SER A CA 1
ATOM 1711 C C . SER A 1 213 ? 14.744 13.770 -17.042 1.00 54.75 213 SER A C 1
ATOM 1713 O O . SER A 1 213 ? 15.506 13.331 -16.178 1.00 54.75 213 SER A O 1
ATOM 1715 N N . ILE A 1 214 ? 14.857 15.002 -17.542 1.00 42.41 214 ILE A N 1
ATOM 1716 C CA . ILE A 1 214 ? 15.866 15.968 -17.082 1.00 42.41 214 ILE A CA 1
ATOM 1717 C C . ILE A 1 214 ? 15.810 16.076 -15.544 1.00 42.41 214 ILE A C 1
ATOM 1719 O O . ILE A 1 214 ? 14.770 16.406 -14.974 1.00 42.41 214 ILE A O 1
ATOM 1723 N N . GLY A 1 215 ? 16.923 15.745 -14.880 1.00 48.44 215 GLY A N 1
ATOM 1724 C CA . GLY A 1 215 ? 17.057 15.762 -13.418 1.00 48.44 215 GLY A CA 1
ATOM 1725 C C . GLY A 1 215 ? 16.412 14.589 -12.661 1.00 48.44 215 GLY A C 1
ATOM 1726 O O . GLY A 1 215 ? 16.268 14.686 -11.449 1.00 48.44 215 GLY A O 1
ATOM 1727 N N . GLY A 1 216 ? 15.974 13.514 -13.334 1.00 52.84 216 GLY A N 1
ATOM 1728 C CA . GLY A 1 216 ? 15.378 12.328 -12.685 1.00 52.84 216 GLY A CA 1
ATOM 1729 C C . GLY A 1 216 ? 14.001 12.561 -12.037 1.00 52.84 216 GLY A C 1
ATOM 1730 O O . GLY A 1 216 ? 13.471 11.689 -11.352 1.00 52.84 216 GLY A O 1
ATOM 1731 N N . VAL A 1 217 ? 13.408 13.741 -12.253 1.00 52.56 217 VAL A N 1
ATOM 1732 C CA . VAL A 1 217 ? 12.229 14.219 -11.517 1.00 52.56 217 VAL A CA 1
ATOM 1733 C C . VAL A 1 217 ? 10.923 13.558 -11.969 1.00 52.56 217 VAL A C 1
ATOM 1735 O O . VAL A 1 217 ? 10.037 13.375 -11.143 1.00 52.56 217 VAL A O 1
ATOM 1738 N N . LYS A 1 218 ? 10.773 13.182 -13.244 1.00 53.75 218 LYS A N 1
ATOM 1739 C CA . LYS A 1 218 ? 9.520 12.695 -13.867 1.00 53.75 218 LYS A CA 1
ATOM 1740 C C . LYS A 1 218 ? 9.644 11.372 -14.638 1.00 53.75 218 LYS A C 1
ATOM 1742 O O . LYS A 1 218 ? 8.669 10.925 -15.222 1.00 53.75 218 LYS A O 1
ATOM 1747 N N . GLY A 1 219 ? 10.839 10.800 -14.713 1.00 58.94 219 GLY A N 1
ATOM 1748 C CA . GLY A 1 219 ? 11.125 9.644 -15.555 1.00 58.94 219 GLY A CA 1
ATOM 1749 C C . GLY A 1 219 ? 11.177 8.343 -14.767 1.00 58.94 219 GLY A C 1
ATOM 1750 O O . GLY A 1 219 ? 11.803 8.318 -13.710 1.00 58.94 219 GLY A O 1
ATOM 1751 N N . ILE A 1 220 ? 10.556 7.276 -15.270 1.00 66.31 220 ILE A N 1
ATOM 1752 C CA . ILE A 1 220 ? 10.771 5.920 -14.752 1.00 66.31 220 ILE A CA 1
ATOM 1753 C C . ILE A 1 220 ? 12.087 5.432 -15.337 1.00 66.31 220 ILE A C 1
ATOM 1755 O O . ILE A 1 220 ? 12.171 5.234 -16.544 1.00 66.31 220 ILE A O 1
ATOM 1759 N N . TYR A 1 221 ? 13.105 5.251 -14.504 1.00 67.25 221 TYR A N 1
ATOM 1760 C CA . TYR A 1 221 ? 14.300 4.530 -14.914 1.00 67.25 221 TYR A CA 1
ATOM 1761 C C . TYR A 1 221 ? 14.320 3.180 -14.214 1.00 67.25 221 TYR A C 1
ATOM 1763 O O . TYR A 1 221 ? 14.345 3.104 -12.986 1.00 67.25 221 TYR A O 1
ATOM 1771 N N . HIS A 1 222 ? 14.290 2.128 -15.017 1.00 73.25 222 HIS A N 1
ATOM 1772 C CA . HIS A 1 222 ? 14.632 0.777 -14.609 1.00 73.25 222 HIS A CA 1
ATOM 1773 C C . HIS A 1 222 ? 15.237 0.041 -15.804 1.00 73.25 222 HIS A C 1
ATOM 1775 O O . HIS A 1 222 ? 14.968 0.369 -16.963 1.00 73.25 222 HIS A O 1
ATOM 1781 N N . GLU A 1 223 ? 16.007 -0.999 -15.514 1.00 77.75 223 GLU A N 1
ATOM 1782 C CA . GLU A 1 223 ? 16.614 -1.876 -16.522 1.00 77.75 223 GLU A CA 1
ATOM 1783 C C . GLU A 1 223 ? 15.801 -3.162 -16.738 1.00 77.75 223 GLU A C 1
ATOM 1785 O O . GLU A 1 223 ? 16.236 -4.070 -17.441 1.00 77.75 223 GLU A O 1
ATOM 1790 N N . LEU A 1 224 ? 14.610 -3.249 -16.135 1.00 84.81 224 LEU A N 1
ATOM 1791 C CA . LEU A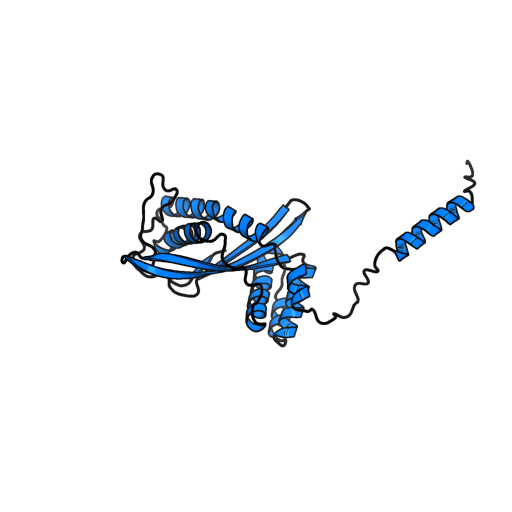 1 224 ? 13.756 -4.428 -16.210 1.00 84.81 224 LEU A CA 1
ATOM 1792 C C . LEU A 1 224 ? 13.220 -4.642 -17.638 1.00 84.81 224 LEU A C 1
ATOM 1794 O O . LEU A 1 224 ? 12.549 -3.768 -18.184 1.00 84.81 224 LEU A O 1
ATOM 1798 N N . GLN A 1 225 ? 13.520 -5.806 -18.224 1.00 83.12 225 GLN A N 1
ATOM 1799 C CA . GLN A 1 225 ? 13.130 -6.199 -19.593 1.00 83.12 225 GLN A CA 1
ATOM 1800 C C . GLN A 1 225 ? 12.214 -7.431 -19.635 1.00 83.12 225 GLN A C 1
ATOM 1802 O O . GLN A 1 225 ? 11.982 -8.016 -20.696 1.00 83.12 225 GLN A O 1
ATOM 1807 N N . HIS A 1 226 ? 11.714 -7.848 -18.479 1.00 88.19 226 HIS A N 1
ATOM 1808 C CA . HIS A 1 226 ? 10.774 -8.948 -18.316 1.00 88.19 226 HIS A CA 1
ATOM 1809 C C . HIS A 1 226 ? 9.666 -8.533 -17.357 1.00 88.19 226 HIS A C 1
ATOM 1811 O O . HIS A 1 226 ? 9.774 -7.510 -16.683 1.00 88.19 226 HIS A O 1
ATOM 1817 N N . ASP A 1 227 ? 8.598 -9.323 -17.306 1.00 89.25 227 ASP A N 1
ATOM 1818 C CA . ASP A 1 227 ? 7.469 -9.041 -16.427 1.00 89.25 227 ASP A CA 1
ATOM 1819 C C . ASP A 1 227 ? 7.913 -9.020 -14.963 1.00 89.25 227 ASP A C 1
ATOM 1821 O O . ASP A 1 227 ? 8.501 -9.977 -14.455 1.00 89.25 227 ASP A O 1
ATOM 1825 N N . LEU A 1 228 ? 7.576 -7.937 -14.270 1.00 88.38 228 LEU A N 1
ATOM 1826 C CA . LEU A 1 228 ? 7.725 -7.836 -12.830 1.00 88.38 228 LEU A CA 1
ATOM 1827 C C . LEU A 1 228 ? 6.733 -8.813 -12.177 1.00 88.38 228 LEU A C 1
ATOM 1829 O O . LEU A 1 228 ? 5.529 -8.696 -12.433 1.00 88.38 228 LEU A O 1
ATOM 1833 N N . PRO A 1 229 ? 7.183 -9.778 -11.355 1.00 87.50 229 PRO A N 1
ATOM 1834 C CA . PRO A 1 229 ? 6.281 -10.729 -10.715 1.00 87.50 229 PRO A CA 1
ATOM 1835 C C . PRO A 1 229 ? 5.322 -10.033 -9.729 1.00 87.50 229 PRO A C 1
ATOM 1837 O O . PRO A 1 229 ? 5.564 -8.894 -9.325 1.00 87.50 229 PRO A O 1
ATOM 1840 N N . PRO A 1 230 ? 4.236 -10.708 -9.303 1.00 85.06 230 PRO A N 1
ATOM 1841 C CA . PRO A 1 230 ? 3.367 -10.212 -8.242 1.00 85.06 230 PRO A CA 1
ATOM 1842 C C . PRO A 1 230 ? 4.159 -9.828 -6.991 1.00 85.06 230 PRO A C 1
ATOM 1844 O O . PRO A 1 230 ? 5.068 -10.550 -6.579 1.00 85.06 230 PRO A O 1
ATOM 1847 N N . PHE A 1 231 ? 3.786 -8.717 -6.359 1.00 83.88 231 PHE A N 1
ATOM 1848 C CA . PHE A 1 231 ? 4.523 -8.180 -5.219 1.00 83.88 231 PHE A CA 1
ATOM 1849 C C . PHE A 1 231 ? 3.615 -7.522 -4.178 1.00 83.88 231 PHE A C 1
ATOM 1851 O O . PHE A 1 231 ? 2.481 -7.117 -4.458 1.00 83.88 231 PHE A O 1
ATOM 1858 N N . ILE A 1 232 ? 4.156 -7.399 -2.964 1.00 83.06 232 ILE A N 1
ATOM 1859 C CA . ILE A 1 232 ? 3.569 -6.668 -1.840 1.00 83.06 232 ILE A CA 1
ATOM 1860 C C . ILE A 1 232 ? 4.634 -5.711 -1.300 1.00 83.06 232 ILE A C 1
ATOM 1862 O O . ILE A 1 232 ? 5.756 -6.138 -1.037 1.00 83.06 232 ILE A O 1
ATOM 1866 N N . VAL A 1 233 ? 4.276 -4.439 -1.121 1.00 85.94 233 VAL A N 1
ATOM 1867 C CA . VAL A 1 233 ? 5.139 -3.400 -0.525 1.00 85.94 233 VAL A CA 1
ATOM 1868 C C . VAL A 1 233 ? 4.411 -2.785 0.661 1.00 85.94 233 VAL A C 1
ATOM 1870 O O . VAL A 1 233 ? 3.201 -2.570 0.570 1.00 85.94 233 VAL A O 1
ATOM 1873 N N . GLN A 1 234 ? 5.127 -2.518 1.753 1.00 84.69 234 GLN A N 1
ATOM 1874 C CA . GLN A 1 234 ? 4.615 -1.890 2.975 1.00 84.69 234 GLN A CA 1
ATOM 1875 C C . GLN A 1 234 ? 5.596 -0.840 3.497 1.00 84.69 234 GLN A C 1
ATOM 1877 O O . GLN A 1 234 ? 6.814 -1.068 3.311 1.00 84.69 234 GLN A O 1
#